Protein AF-K1SBM9-F1 (afdb_monomer_lite)

Radius of gyration: 21.06 Å; chains: 1; bounding box: 60×70×42 Å

Foldseek 3Di:
DPPFDQAKEKEWEWDAPADPPDDDDAQQDDDDDDPRTATDWFFKKKKFQPWAQVRVVVQVPPPDDPSDDWLQNQFCDRPPQALVRGDPPRNVRIDADPVRDRMDIAHNRNIDMDPPDHFGKMWMFRHDDDPQAPFGFRIGIDGQWDFGDDDDPPPDPPPSPDTRSNGYDYGDGHDDPPPPPPPPPDPDPDDDDDDDDD

InterPro domains:
  IPR013783 Immunoglobulin-like fold [G3DSA:2.60.40.10] (1-174)
  IPR032364 Gram-positive pilin subunit D1, N-terminal [PF16555] (5-174)
  IPR048052 Fimbrial subunit type 1-like [NF033902] (3-189)

Secondary structure (DSSP, 8-state):
-------EEEEE-EE-SS-----PPP-SS--PPPTTPEE-TT-EEEEEEEEEHHHHHHHHH--SGGG---GGGGBSSTT--SGGGBPTTTGGGBPP-TTS-S-EE--TTSEEEE-SPPSEEEEEEEEE--TT-SSPPPPEEEEESEE----STT--TT-TT-EESEEEE-PPP---------------SS--------

Sequence (198 aa):
MIKQKKDSITIYKYLHSTELTGSVAGTGEQQAVPNEATPLKDAGFTIYQVKTADELVAYYEAASGDNAVTADSFFKTPGDKTAANLKEGIADKAVKGKDGKTERKTDANGFVKFEDLNVGMYLVIETTTPDSVVKPVDPFLVSIPMTRVQVGEQATGDQLKEWLYDVVVYPKNSSAKGDITLVKKGKTDGKENEIENL

Organism: NCBI:txid408170

Structure (mmCIF, N/CA/C/O backbone):
data_AF-K1SBM9-F1
#
_entry.id   AF-K1SBM9-F1
#
loop_
_atom_site.group_PDB
_atom_site.id
_atom_site.type_symbol
_atom_site.label_atom_id
_atom_site.label_alt_id
_atom_site.label_comp_id
_atom_site.label_asym_id
_atom_site.label_entity_id
_atom_site.label_seq_id
_atom_site.pdbx_PDB_ins_code
_atom_site.Cartn_x
_atom_site.Cartn_y
_atom_site.Cartn_z
_atom_site.occupancy
_atom_site.B_iso_or_equiv
_atom_site.auth_seq_id
_atom_site.auth_comp_id
_atom_site.auth_asym_id
_atom_site.auth_atom_id
_atom_site.pdbx_PDB_model_num
ATOM 1 N N . MET A 1 1 ? -23.317 14.030 -16.007 1.00 36.91 1 MET A N 1
ATOM 2 C CA . MET A 1 1 ? -22.116 13.167 -16.027 1.00 36.91 1 MET A CA 1
ATOM 3 C C . MET A 1 1 ? -21.648 13.011 -14.593 1.00 36.91 1 MET A C 1
ATOM 5 O O . MET A 1 1 ? -21.331 14.016 -13.970 1.00 36.91 1 MET A O 1
ATOM 9 N N . ILE A 1 2 ? -21.707 11.807 -14.029 1.00 38.97 2 ILE A N 1
ATOM 10 C CA . ILE A 1 2 ? -21.213 11.559 -12.669 1.00 38.97 2 ILE A CA 1
ATOM 11 C C . ILE A 1 2 ? -19.686 11.597 -12.768 1.00 38.97 2 ILE A C 1
ATOM 13 O O . ILE A 1 2 ? -19.108 10.770 -13.469 1.00 38.97 2 ILE A O 1
ATOM 17 N N . LYS A 1 3 ? -19.037 12.598 -12.156 1.00 44.03 3 LYS A N 1
ATOM 18 C CA . LYS A 1 3 ? -17.576 12.607 -12.007 1.00 44.03 3 LYS A CA 1
ATOM 19 C C . LYS A 1 3 ? -17.200 11.316 -11.280 1.00 44.03 3 LYS A C 1
ATOM 21 O O . LYS A 1 3 ? -17.622 11.114 -10.146 1.00 44.03 3 LYS A O 1
ATOM 26 N N . GLN A 1 4 ? -16.473 10.441 -11.965 1.00 48.78 4 GLN A N 1
ATOM 27 C CA . GLN A 1 4 ? -15.880 9.238 -11.391 1.00 48.78 4 GLN A CA 1
ATOM 28 C C . GLN A 1 4 ? -15.083 9.663 -10.145 1.00 48.78 4 GLN A C 1
ATOM 30 O O . GLN A 1 4 ? -14.325 10.634 -10.220 1.00 48.78 4 GLN A O 1
ATOM 35 N N . LYS A 1 5 ? -15.345 9.035 -8.992 1.00 55.12 5 LYS A N 1
ATOM 36 C CA . LYS A 1 5 ? -14.683 9.362 -7.719 1.00 55.12 5 LYS A CA 1
ATOM 37 C C . LYS A 1 5 ? -13.165 9.230 -7.906 1.00 55.12 5 LYS A C 1
ATOM 39 O O . LYS A 1 5 ? -12.706 8.200 -8.387 1.00 55.12 5 LYS A O 1
ATOM 44 N N . LYS A 1 6 ? -12.416 10.288 -7.587 1.00 62.66 6 LYS A N 1
ATOM 45 C CA . LYS A 1 6 ? -10.982 10.448 -7.891 1.00 62.66 6 LYS A CA 1
ATOM 46 C C . LYS A 1 6 ? -10.078 10.080 -6.714 1.00 62.66 6 LYS A C 1
ATOM 48 O O . LYS A 1 6 ? -9.101 10.765 -6.467 1.00 62.66 6 LYS A O 1
ATOM 53 N N . ASP A 1 7 ? -10.436 9.045 -5.966 1.00 87.88 7 ASP A N 1
ATOM 54 C CA . ASP A 1 7 ? -9.718 8.672 -4.749 1.00 87.88 7 ASP A CA 1
ATOM 55 C C . ASP A 1 7 ? -8.992 7.358 -5.027 1.00 87.88 7 ASP A C 1
ATOM 57 O O . ASP A 1 7 ? -9.602 6.279 -5.021 1.00 87.88 7 ASP A O 1
ATOM 61 N N . SER A 1 8 ? -7.708 7.443 -5.376 1.00 93.62 8 SER A N 1
ATOM 62 C CA . SER A 1 8 ? -6.951 6.267 -5.790 1.00 93.62 8 SER A CA 1
ATOM 63 C C . SER A 1 8 ? -5.487 6.280 -5.374 1.00 93.62 8 SER A C 1
ATOM 65 O O . SER A 1 8 ? -4.862 7.327 -5.235 1.00 93.62 8 SER A O 1
ATOM 67 N N . ILE A 1 9 ? -4.935 5.080 -5.190 1.00 94.25 9 ILE A N 1
ATOM 68 C CA . ILE A 1 9 ? -3.493 4.846 -5.078 1.00 94.25 9 ILE A CA 1
ATOM 69 C C . ILE A 1 9 ? -3.081 3.985 -6.262 1.00 94.25 9 ILE A C 1
ATOM 71 O O . ILE A 1 9 ? -3.535 2.849 -6.416 1.00 94.25 9 ILE A O 1
ATOM 75 N N . THR A 1 10 ? -2.205 4.522 -7.095 1.00 94.19 10 THR A N 1
ATOM 76 C CA . THR A 1 10 ? -1.561 3.815 -8.197 1.00 94.19 10 THR A CA 1
ATOM 77 C C . THR A 1 10 ? -0.133 3.492 -7.800 1.00 94.19 10 THR A C 1
ATOM 79 O O . THR A 1 10 ? 0.625 4.383 -7.428 1.00 94.19 10 THR A O 1
ATOM 82 N N . ILE A 1 11 ? 0.252 2.227 -7.902 1.00 93.25 11 ILE A N 1
ATOM 83 C CA . ILE A 1 11 ? 1.603 1.764 -7.607 1.00 93.25 11 ILE A CA 1
ATOM 84 C C . ILE A 1 11 ? 2.246 1.334 -8.920 1.00 93.25 11 ILE A C 1
ATOM 86 O O . ILE A 1 11 ? 1.709 0.474 -9.621 1.00 93.25 11 ILE A O 1
ATOM 90 N N . TYR A 1 12 ? 3.413 1.899 -9.223 1.00 89.81 12 TYR A N 1
ATOM 91 C CA . TYR A 1 12 ? 4.298 1.380 -10.257 1.00 89.81 12 TYR A CA 1
ATOM 92 C C . TYR A 1 12 ? 5.514 0.714 -9.623 1.00 89.81 12 TYR A C 1
ATOM 94 O O . TYR A 1 12 ? 6.316 1.351 -8.935 1.00 89.81 12 TYR A O 1
ATOM 102 N N . LYS A 1 13 ? 5.667 -0.581 -9.879 1.00 88.56 13 LYS A N 1
ATOM 103 C CA . LYS A 1 13 ? 6.732 -1.407 -9.337 1.00 88.56 13 LYS A CA 1
ATOM 104 C C . LYS A 1 13 ? 7.778 -1.726 -10.391 1.00 88.56 13 LYS A C 1
ATOM 106 O O . LYS A 1 13 ? 7.470 -2.322 -11.417 1.00 88.56 13 LYS A O 1
ATOM 111 N N . TYR A 1 14 ? 9.028 -1.405 -10.073 1.00 84.44 14 TYR A N 1
ATOM 112 C CA . TYR A 1 14 ? 10.179 -1.725 -10.907 1.00 84.44 14 TYR A CA 1
ATOM 113 C C . TYR A 1 14 ? 11.245 -2.501 -10.120 1.00 84.44 14 TYR A C 1
ATOM 115 O O . TYR A 1 14 ? 11.356 -2.366 -8.893 1.00 84.44 14 TYR A O 1
ATOM 123 N N . LEU A 1 15 ? 12.014 -3.317 -10.843 1.00 78.56 15 LEU A N 1
ATOM 124 C CA . LEU A 1 15 ? 13.339 -3.792 -10.463 1.00 78.56 15 LEU A CA 1
ATOM 125 C C . LEU A 1 15 ? 14.354 -2.711 -10.817 1.00 78.56 15 LEU A C 1
ATOM 127 O O . LEU A 1 15 ? 14.320 -2.157 -11.917 1.00 78.56 15 LEU A O 1
ATOM 131 N N . HIS A 1 16 ? 15.273 -2.453 -9.897 1.00 68.56 16 HIS A N 1
ATOM 132 C CA . HIS A 1 16 ? 16.437 -1.621 -10.156 1.00 68.56 16 HIS A CA 1
ATOM 133 C C . HIS A 1 16 ? 17.660 -2.531 -10.276 1.00 68.56 16 HIS A C 1
ATOM 135 O O . HIS A 1 16 ? 17.727 -3.560 -9.614 1.00 68.56 16 HIS A O 1
ATOM 141 N N . SER A 1 17 ? 18.585 -2.197 -11.177 1.00 56.44 17 SER A N 1
ATOM 142 C CA . SER A 1 17 ? 19.833 -2.941 -11.409 1.00 56.44 17 SER A CA 1
ATOM 143 C C . SER A 1 17 ? 20.883 -2.684 -10.320 1.00 56.44 17 SER A C 1
ATOM 145 O O . SER A 1 17 ? 21.839 -3.450 -10.183 1.00 56.44 17 SER A O 1
ATOM 147 N N . THR A 1 18 ? 20.698 -1.607 -9.554 1.00 57.22 18 THR A N 1
ATOM 148 C CA . THR A 1 18 ? 21.570 -1.111 -8.489 1.00 57.22 18 THR A CA 1
ATOM 149 C C . THR A 1 18 ? 20.727 -0.593 -7.325 1.00 57.22 18 THR A C 1
ATOM 151 O O . THR A 1 18 ? 19.581 -0.168 -7.501 1.00 57.22 18 THR A O 1
ATOM 154 N N . GLU A 1 19 ? 21.289 -0.624 -6.117 1.00 55.16 19 GLU A N 1
ATOM 155 C CA . GLU A 1 19 ? 20.685 0.062 -4.979 1.00 55.16 19 GLU A CA 1
ATOM 156 C C . GLU A 1 19 ? 20.639 1.567 -5.281 1.00 55.16 19 GLU A C 1
ATOM 158 O O . GLU A 1 19 ? 21.670 2.195 -5.519 1.00 55.16 19 GLU A O 1
ATOM 163 N N . LEU A 1 20 ? 19.436 2.149 -5.327 1.00 54.88 20 LEU A N 1
ATOM 164 C CA . LEU A 1 20 ? 19.262 3.573 -5.613 1.00 54.88 20 LEU A CA 1
ATOM 165 C C . LEU A 1 20 ? 19.782 4.413 -4.435 1.00 54.88 20 LEU A C 1
ATOM 167 O O . LEU A 1 20 ? 19.024 4.746 -3.518 1.00 54.88 20 LEU A O 1
ATOM 171 N N . THR A 1 21 ? 21.059 4.791 -4.475 1.00 42.78 21 THR A N 1
ATOM 172 C CA . THR A 1 21 ? 21.712 5.694 -3.516 1.00 42.78 21 THR A CA 1
ATOM 173 C C . THR A 1 21 ? 21.308 7.144 -3.801 1.00 42.78 21 THR A C 1
ATOM 175 O O . THR A 1 21 ? 22.011 7.932 -4.420 1.00 42.78 21 THR A O 1
ATOM 178 N N . GLY A 1 22 ? 20.090 7.493 -3.393 1.00 47.19 22 GLY A N 1
ATOM 179 C CA . GLY A 1 22 ? 19.494 8.805 -3.641 1.00 47.19 22 GLY A CA 1
ATOM 180 C C . GLY A 1 22 ? 17.978 8.714 -3.584 1.00 47.19 22 GLY A C 1
ATOM 181 O O . GLY A 1 22 ? 17.304 8.388 -4.565 1.00 47.19 22 GLY A O 1
ATOM 182 N N . SER A 1 23 ? 17.406 8.933 -2.405 1.00 47.09 23 SER A N 1
ATOM 183 C CA . SER A 1 23 ? 15.955 8.968 -2.236 1.00 47.09 23 SER A CA 1
ATOM 184 C C . SER A 1 23 ? 15.422 10.356 -2.527 1.00 47.09 23 SER A C 1
ATOM 186 O O . SER A 1 23 ? 15.410 11.216 -1.658 1.00 47.09 23 SER A O 1
ATOM 188 N N . VAL A 1 24 ? 14.956 10.556 -3.761 1.00 51.25 24 VAL A N 1
ATOM 189 C CA . VAL A 1 24 ? 13.971 11.603 -4.036 1.00 51.25 24 VAL A CA 1
ATOM 190 C C . VAL A 1 24 ? 12.657 11.141 -3.405 1.00 51.25 24 VAL A C 1
ATOM 192 O O . VAL A 1 24 ? 12.232 10.004 -3.630 1.00 51.25 24 VAL A O 1
ATOM 195 N N . ALA A 1 25 ? 12.057 11.981 -2.562 1.00 58.03 25 ALA A N 1
ATOM 196 C CA . ALA A 1 25 ? 10.732 11.717 -2.016 1.00 58.03 25 ALA A CA 1
ATOM 197 C C . ALA A 1 25 ? 9.714 11.631 -3.165 1.00 58.03 25 ALA A C 1
ATOM 199 O O . ALA A 1 25 ? 9.779 12.418 -4.108 1.00 58.03 25 ALA A O 1
ATOM 200 N N . GLY A 1 26 ? 8.784 10.675 -3.098 1.00 62.16 26 GLY A N 1
ATOM 201 C CA . GLY A 1 26 ? 7.702 10.598 -4.079 1.00 62.16 26 GLY A CA 1
ATOM 202 C C . GLY A 1 26 ? 6.817 11.841 -3.989 1.00 62.16 26 GLY A C 1
ATOM 203 O O . GLY A 1 26 ? 6.454 12.256 -2.892 1.00 62.16 26 GLY A O 1
ATOM 204 N N . THR A 1 27 ? 6.464 12.428 -5.131 1.00 67.50 27 THR A N 1
ATOM 205 C CA . THR A 1 27 ? 5.617 13.633 -5.198 1.00 67.50 27 THR A CA 1
ATOM 206 C C . THR A 1 27 ? 4.121 13.326 -5.101 1.00 67.50 27 THR A C 1
ATOM 208 O O . THR A 1 27 ? 3.313 14.245 -5.027 1.00 67.50 27 THR A O 1
ATOM 211 N N . GLY A 1 28 ? 3.751 12.040 -5.123 1.00 62.25 28 GLY A N 1
ATOM 212 C CA . GLY A 1 28 ? 2.364 11.595 -5.241 1.00 62.25 28 GLY A CA 1
ATOM 213 C C . GLY A 1 28 ? 1.820 11.666 -6.666 1.00 62.25 28 GLY A C 1
ATOM 214 O O . GLY A 1 28 ? 0.635 11.427 -6.878 1.00 62.25 28 GLY A O 1
ATOM 215 N N . GLU A 1 29 ? 2.668 11.974 -7.644 1.00 75.06 29 GLU A N 1
ATOM 216 C CA . GLU A 1 29 ? 2.295 12.133 -9.044 1.00 75.06 29 GLU A CA 1
ATOM 217 C C . GLU A 1 29 ? 3.093 11.204 -9.948 1.00 75.06 29 GLU A C 1
ATOM 219 O O . GLU A 1 29 ? 4.102 10.613 -9.554 1.00 75.06 29 GLU A O 1
ATOM 224 N N . GLN A 1 30 ? 2.631 11.068 -11.190 1.00 78.75 30 GLN A N 1
ATOM 225 C CA . GLN A 1 30 ? 3.380 10.337 -12.196 1.00 78.75 30 GLN A CA 1
ATOM 226 C C . GLN A 1 30 ? 4.740 11.011 -12.411 1.00 78.75 30 GLN A C 1
ATOM 228 O O . GLN A 1 30 ? 4.822 12.212 -12.659 1.00 78.75 30 GLN A O 1
ATOM 233 N N . GLN A 1 31 ? 5.804 10.219 -12.335 1.00 69.38 31 GLN A N 1
ATOM 234 C CA . GLN A 1 31 ? 7.176 10.690 -12.490 1.00 69.38 31 GLN A CA 1
ATOM 235 C C . GLN A 1 31 ? 7.861 9.977 -13.658 1.00 69.38 31 GLN A C 1
ATOM 237 O O . GLN A 1 31 ? 7.436 8.897 -14.086 1.00 69.38 31 GLN A O 1
ATOM 242 N N . ALA A 1 32 ? 8.946 10.567 -14.160 1.00 71.44 32 ALA A N 1
ATOM 243 C CA . ALA A 1 32 ? 9.815 9.885 -15.108 1.00 71.44 32 ALA A CA 1
ATOM 244 C C . ALA A 1 32 ? 10.428 8.647 -14.437 1.00 71.44 32 ALA A C 1
ATOM 246 O O . ALA A 1 32 ? 10.997 8.724 -13.347 1.00 71.44 32 ALA A O 1
ATOM 247 N N . VAL A 1 33 ? 10.290 7.497 -15.087 1.00 70.06 33 VAL A N 1
ATOM 248 C CA . VAL A 1 33 ? 10.880 6.247 -14.609 1.00 70.06 33 VAL A CA 1
ATOM 249 C C . VAL A 1 33 ? 12.394 6.313 -14.851 1.00 70.06 33 VAL A C 1
ATOM 251 O O . VAL A 1 33 ? 12.791 6.650 -15.968 1.00 70.06 33 VAL A O 1
ATOM 254 N N . PRO A 1 34 ? 13.247 6.025 -13.846 1.00 66.38 34 PRO A N 1
ATOM 255 C CA . PRO A 1 34 ? 14.692 6.004 -14.041 1.00 66.38 34 PRO A CA 1
ATOM 256 C C . PRO A 1 34 ? 15.101 5.072 -15.184 1.00 66.38 34 PRO A C 1
ATOM 258 O O . PRO A 1 34 ? 14.519 3.997 -15.353 1.00 66.38 34 PRO A O 1
ATOM 261 N N . ASN A 1 35 ? 16.138 5.460 -15.928 1.00 57.59 35 ASN A N 1
ATOM 262 C CA . ASN A 1 35 ? 16.752 4.574 -16.914 1.00 57.59 35 ASN A CA 1
ATOM 263 C C . ASN A 1 35 ? 17.179 3.260 -16.232 1.00 57.59 35 ASN A C 1
ATOM 265 O O . ASN A 1 35 ? 17.586 3.270 -15.072 1.00 57.59 35 ASN A O 1
ATOM 269 N N . GLU A 1 36 ? 17.056 2.142 -16.953 1.00 69.00 36 GLU A N 1
ATOM 270 C CA . GLU A 1 36 ? 17.342 0.772 -16.479 1.00 69.00 36 GLU A CA 1
ATOM 271 C C . GLU A 1 36 ? 16.340 0.169 -15.475 1.00 69.00 36 GLU A C 1
ATOM 273 O O . GLU A 1 36 ? 16.505 -0.979 -15.056 1.00 69.00 36 GLU A O 1
ATOM 278 N N . ALA A 1 37 ? 15.267 0.877 -15.111 1.00 76.06 37 ALA A N 1
ATOM 279 C CA . ALA A 1 37 ? 14.201 0.289 -14.306 1.00 76.06 37 ALA A CA 1
ATOM 280 C C . ALA A 1 37 ? 13.352 -0.678 -15.153 1.00 76.06 37 ALA A C 1
ATOM 282 O O . ALA A 1 37 ? 12.764 -0.293 -16.164 1.00 76.06 37 ALA A O 1
ATOM 283 N N . THR A 1 38 ? 13.260 -1.940 -14.731 1.00 84.12 38 THR A N 1
ATOM 284 C CA . THR A 1 38 ? 12.448 -2.961 -15.420 1.00 84.12 38 THR A CA 1
ATOM 285 C C . THR A 1 38 ? 11.119 -3.141 -14.689 1.00 84.12 38 THR A C 1
ATOM 287 O O . THR A 1 38 ? 11.153 -3.374 -13.481 1.00 84.12 38 THR A O 1
ATOM 290 N N . PRO A 1 39 ? 9.951 -3.041 -15.351 1.00 88.69 39 PRO A N 1
ATOM 291 C CA . PRO A 1 39 ? 8.672 -3.254 -14.681 1.00 88.69 39 PRO A CA 1
ATOM 292 C C . PRO A 1 39 ? 8.582 -4.646 -14.050 1.00 88.69 39 PRO A C 1
ATOM 294 O O . PRO A 1 39 ? 8.989 -5.637 -14.656 1.00 88.69 39 PRO A O 1
ATOM 297 N N . LEU A 1 40 ? 8.041 -4.729 -12.835 1.00 87.75 40 LEU A N 1
ATOM 298 C CA . LEU A 1 40 ? 7.911 -5.986 -12.103 1.00 87.75 40 LEU A CA 1
ATOM 299 C C . LEU A 1 40 ? 6.459 -6.459 -12.109 1.00 87.75 40 LEU A C 1
ATOM 301 O O . LEU A 1 40 ? 5.622 -5.896 -11.405 1.00 87.75 40 LEU A O 1
ATOM 305 N N . LYS A 1 41 ? 6.183 -7.521 -12.865 1.00 92.25 41 LYS A N 1
ATOM 306 C CA . LYS A 1 41 ? 4.888 -8.211 -12.891 1.00 92.25 41 LYS A CA 1
ATOM 307 C C . LYS A 1 41 ? 4.708 -9.109 -11.660 1.00 92.25 41 LYS A C 1
ATOM 309 O O . LYS A 1 41 ? 5.681 -9.620 -11.115 1.00 92.25 41 LYS A O 1
ATOM 314 N N . ASP A 1 42 ? 3.455 -9.335 -11.275 1.00 93.69 42 ASP A N 1
ATOM 315 C CA . ASP A 1 42 ? 3.013 -10.286 -10.246 1.00 93.69 42 ASP A CA 1
ATOM 316 C C . ASP A 1 42 ? 3.417 -9.955 -8.800 1.00 93.69 42 ASP A C 1
ATOM 318 O O . ASP A 1 42 ? 3.158 -10.759 -7.901 1.00 93.69 42 ASP A O 1
ATOM 322 N N . ALA A 1 43 ? 3.960 -8.762 -8.544 1.00 93.19 43 ALA A N 1
ATOM 323 C CA . ALA A 1 43 ? 4.145 -8.261 -7.187 1.00 93.19 43 ALA A CA 1
ATOM 324 C C . ALA A 1 43 ? 2.780 -7.925 -6.574 1.00 93.19 43 ALA A C 1
ATOM 326 O O . ALA A 1 43 ? 2.019 -7.127 -7.125 1.00 93.19 43 ALA A O 1
ATOM 327 N N . GLY A 1 44 ? 2.448 -8.569 -5.459 1.00 96.38 44 GLY A N 1
ATOM 328 C CA . GLY A 1 44 ? 1.177 -8.414 -4.759 1.00 96.38 44 GLY A CA 1
ATOM 329 C C . GLY A 1 44 ? 1.248 -7.328 -3.701 1.00 96.38 44 GLY A C 1
ATOM 330 O O . GLY A 1 44 ? 2.154 -7.325 -2.874 1.00 96.38 44 GLY A O 1
ATOM 331 N N . PHE A 1 45 ? 0.267 -6.433 -3.707 1.00 97.62 45 PHE A N 1
ATOM 332 C CA . PHE A 1 45 ? 0.104 -5.368 -2.729 1.00 97.62 45 PHE A CA 1
ATOM 333 C C . PHE A 1 45 ? -1.220 -5.501 -1.992 1.00 97.62 45 PHE A C 1
ATOM 335 O O . PHE A 1 45 ? -2.253 -5.781 -2.603 1.00 97.62 45 PHE A O 1
ATOM 342 N N . THR A 1 46 ? -1.198 -5.208 -0.695 1.00 98.38 46 THR A N 1
ATOM 343 C CA . THR A 1 46 ? -2.393 -4.978 0.121 1.00 98.38 46 THR A CA 1
ATOM 344 C C . THR A 1 46 ? -2.286 -3.610 0.786 1.00 98.38 46 THR A C 1
ATOM 346 O O . THR A 1 46 ? -1.218 -3.244 1.283 1.00 98.38 46 THR A O 1
ATOM 349 N N . ILE A 1 47 ? -3.391 -2.858 0.809 1.00 98.31 47 ILE A N 1
ATOM 350 C CA . ILE A 1 47 ? -3.466 -1.569 1.504 1.00 98.31 47 ILE A CA 1
ATOM 351 C C . ILE A 1 47 ? -4.479 -1.624 2.650 1.00 98.31 47 ILE A C 1
ATOM 353 O O . ILE A 1 47 ? -5.535 -2.245 2.519 1.00 98.31 47 ILE A O 1
ATOM 357 N N . TYR A 1 48 ? -4.170 -0.952 3.755 1.00 98.31 48 TYR A N 1
ATOM 358 C CA . TYR A 1 48 ? -4.982 -0.927 4.974 1.00 98.31 48 TYR A CA 1
ATOM 359 C C . TYR A 1 48 ? -5.306 0.519 5.337 1.00 98.31 48 TYR A C 1
ATOM 361 O O . TYR A 1 48 ? -4.382 1.316 5.489 1.00 98.31 48 TYR A O 1
ATOM 369 N N . GLN A 1 49 ? -6.584 0.874 5.497 1.00 97.69 49 GLN A N 1
ATOM 370 C CA . GLN A 1 49 ? -6.965 2.233 5.905 1.00 97.69 49 GLN A CA 1
ATOM 371 C C . GLN A 1 49 ? -6.681 2.429 7.400 1.00 97.69 49 GLN A C 1
ATOM 373 O O . GLN A 1 49 ? -7.519 2.148 8.251 1.00 97.69 49 GLN A O 1
ATOM 378 N N . VAL A 1 50 ? -5.484 2.889 7.744 1.00 96.12 50 VAL A N 1
ATOM 379 C CA . VAL A 1 50 ? -5.027 3.008 9.135 1.00 96.12 50 VAL A CA 1
ATOM 380 C C . VAL A 1 50 ? -5.541 4.258 9.848 1.00 96.12 50 VAL A C 1
ATOM 382 O O . VAL A 1 50 ? -5.631 4.239 11.076 1.00 96.12 50 VAL A O 1
ATOM 385 N N . LYS A 1 51 ? -5.930 5.297 9.098 1.00 92.75 51 LYS A N 1
ATOM 386 C CA . LYS A 1 51 ? -6.682 6.458 9.603 1.00 92.75 51 LYS A CA 1
ATOM 387 C C . LYS A 1 51 ? -7.838 6.786 8.664 1.00 92.75 51 LYS A C 1
ATOM 3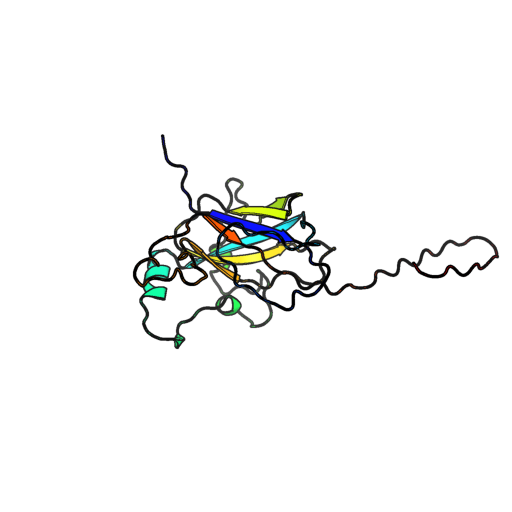89 O O . LYS A 1 51 ? -7.659 6.808 7.447 1.00 92.75 51 LYS A O 1
ATOM 394 N N . THR A 1 52 ? -9.002 7.058 9.228 1.00 94.12 52 THR A N 1
ATOM 395 C CA . THR A 1 52 ? -10.168 7.638 8.548 1.00 94.12 52 THR A CA 1
ATOM 396 C C . THR A 1 52 ? -9.954 9.126 8.252 1.00 94.12 52 THR A C 1
ATOM 398 O O . THR A 1 52 ? -8.947 9.701 8.660 1.00 94.12 52 THR A O 1
ATOM 401 N N . ALA A 1 53 ? -10.893 9.763 7.548 1.00 89.12 53 ALA A N 1
ATOM 402 C CA . ALA A 1 53 ? -10.834 11.196 7.261 1.00 89.12 53 ALA A CA 1
ATOM 403 C C . ALA A 1 53 ? -10.751 12.049 8.540 1.00 89.12 53 ALA A C 1
ATOM 405 O O . ALA A 1 53 ? -9.875 12.903 8.646 1.00 89.12 53 ALA A O 1
ATOM 406 N N . ASP A 1 54 ? -11.595 11.763 9.532 1.00 88.12 54 ASP A N 1
ATOM 407 C CA . ASP A 1 54 ? -11.626 12.513 10.793 1.00 88.12 54 ASP A CA 1
ATOM 408 C C . ASP A 1 54 ? -10.325 12.321 11.588 1.00 88.12 54 ASP A C 1
ATOM 410 O O . ASP A 1 54 ? -9.750 13.277 12.108 1.00 88.12 54 ASP A O 1
ATOM 414 N N . GLU A 1 55 ? -9.800 11.092 11.617 1.00 89.69 55 GLU A N 1
ATOM 415 C CA . GLU A 1 55 ? -8.513 10.782 12.251 1.00 89.69 55 GLU A CA 1
ATOM 416 C C . GLU A 1 55 ? -7.325 11.405 11.505 1.00 89.69 55 GLU A C 1
ATOM 418 O O . GLU A 1 55 ? -6.302 11.699 12.124 1.00 89.69 55 GLU A O 1
ATOM 423 N N . LEU A 1 56 ? -7.432 11.585 10.185 1.00 83.88 56 LEU A N 1
ATOM 424 C CA . LEU A 1 56 ? -6.418 12.237 9.360 1.00 83.88 56 LEU A CA 1
ATOM 425 C C . LEU A 1 56 ? -6.386 13.747 9.614 1.00 83.88 56 LEU A C 1
ATOM 427 O O . LEU A 1 56 ? -5.304 14.303 9.778 1.00 83.88 56 LEU A O 1
ATOM 431 N N . VAL A 1 57 ? -7.551 14.396 9.700 1.00 81.56 57 VAL A N 1
ATOM 432 C CA . VAL A 1 57 ? -7.653 15.812 10.089 1.00 81.56 57 VAL A CA 1
ATOM 433 C C . VAL A 1 57 ? -7.065 16.005 11.482 1.00 81.56 57 VAL A C 1
ATOM 435 O O . VAL A 1 57 ? -6.146 16.799 11.653 1.00 81.56 57 VAL A O 1
ATOM 438 N N . ALA A 1 58 ? -7.507 15.210 12.461 1.00 83.00 58 ALA A N 1
ATOM 439 C CA . ALA A 1 58 ? -6.975 15.281 13.820 1.00 83.00 58 ALA A CA 1
ATOM 440 C C . ALA A 1 58 ? -5.454 15.048 13.872 1.00 83.00 58 ALA A C 1
ATOM 442 O O . ALA A 1 58 ? -4.763 15.677 14.669 1.00 83.00 58 ALA A O 1
ATOM 443 N N . TYR A 1 59 ? -4.926 14.169 13.015 1.00 81.94 59 TYR A N 1
ATOM 444 C CA . TYR A 1 59 ? -3.491 13.908 12.918 1.00 81.94 59 TYR A CA 1
ATOM 445 C C . TYR A 1 59 ? -2.694 15.129 12.439 1.00 81.94 59 TYR A C 1
ATOM 447 O O . TYR A 1 59 ? -1.639 15.403 13.003 1.00 81.94 59 TYR A O 1
ATOM 455 N N . TYR A 1 60 ? -3.179 15.862 11.433 1.00 73.88 60 TYR A N 1
ATOM 456 C CA . TYR A 1 60 ? -2.481 17.047 10.919 1.00 73.88 60 TYR A CA 1
ATOM 457 C C . TYR A 1 60 ? -2.665 18.295 11.794 1.00 73.88 60 TYR A C 1
ATOM 459 O O . TYR A 1 60 ? -1.763 19.126 11.850 1.00 73.88 60 TYR A O 1
ATOM 467 N N . GLU A 1 61 ? -3.788 18.411 12.506 1.00 74.69 61 GLU A N 1
ATOM 468 C CA . GLU A 1 61 ? -4.065 19.526 13.428 1.00 74.69 61 GLU A CA 1
ATOM 469 C C . GLU A 1 61 ? -3.372 19.369 14.795 1.00 74.69 61 GLU A C 1
ATOM 471 O O . GLU A 1 61 ? -3.254 20.327 15.563 1.00 74.69 61 GLU A O 1
ATOM 476 N N . ALA A 1 62 ? -2.898 18.165 15.133 1.00 70.31 62 ALA A N 1
ATOM 477 C CA . ALA A 1 62 ? -2.174 17.920 16.373 1.0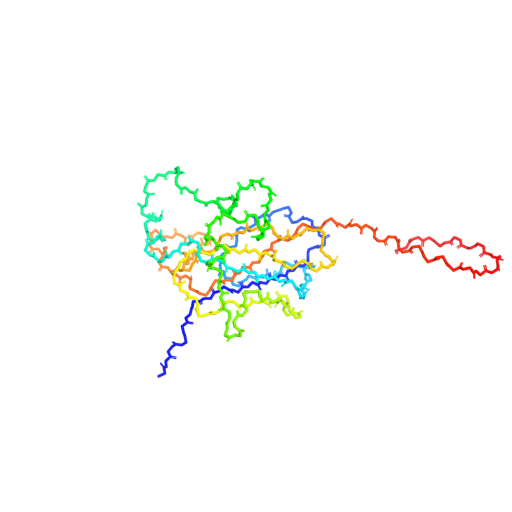0 70.31 62 ALA A CA 1
ATOM 478 C C . ALA A 1 62 ? -0.791 18.600 16.344 1.00 70.31 62 ALA A C 1
ATOM 480 O O . ALA A 1 62 ? 0.192 18.058 15.842 1.00 70.31 62 ALA A O 1
ATOM 481 N N . ALA A 1 63 ? -0.697 19.797 16.925 1.00 49.41 63 ALA A N 1
ATOM 482 C CA . ALA A 1 63 ? 0.547 20.546 17.079 1.00 49.41 63 ALA A CA 1
ATOM 483 C C . ALA A 1 63 ? 1.487 19.907 18.130 1.00 49.41 63 ALA A C 1
ATOM 485 O O . ALA A 1 63 ? 1.545 20.370 19.266 1.00 49.41 63 ALA A O 1
ATOM 486 N N . SER A 1 64 ? 2.190 18.812 17.808 1.00 52.91 64 SER A N 1
ATOM 487 C CA . SER A 1 64 ? 3.412 18.349 18.516 1.00 52.91 64 SER A CA 1
ATOM 488 C C . SER A 1 64 ? 4.005 17.060 17.922 1.00 52.91 64 SER A C 1
ATOM 490 O O . SER A 1 64 ? 3.290 16.146 17.519 1.00 52.91 64 SER A O 1
ATOM 492 N N . GLY A 1 65 ? 5.343 16.986 17.890 1.00 53.84 65 GLY A N 1
ATOM 493 C CA . GLY A 1 65 ? 6.132 15.965 17.182 1.00 53.84 65 GLY A CA 1
ATOM 494 C C . GLY A 1 65 ? 6.106 14.535 17.743 1.00 53.84 65 GLY A C 1
ATOM 495 O O . GLY A 1 65 ? 6.606 13.637 17.073 1.00 53.84 65 GLY A O 1
ATOM 496 N N . ASP A 1 66 ? 5.496 14.296 18.906 1.00 57.72 66 ASP A N 1
ATOM 497 C CA . ASP A 1 66 ? 5.503 12.975 19.563 1.00 57.72 66 ASP A CA 1
ATOM 498 C C . ASP A 1 66 ? 4.422 12.011 19.035 1.00 57.72 66 ASP A C 1
ATOM 500 O O . ASP A 1 66 ? 4.476 10.811 19.295 1.00 57.72 66 ASP A O 1
ATOM 504 N N . ASN A 1 67 ? 3.453 12.509 18.255 1.00 63.31 67 ASN A N 1
ATOM 505 C CA . ASN A 1 67 ? 2.355 11.710 17.692 1.00 63.31 67 ASN A CA 1
ATOM 506 C C . ASN A 1 67 ? 2.589 11.266 16.238 1.00 63.31 67 ASN A C 1
ATOM 508 O O . ASN A 1 67 ? 1.677 10.717 15.612 1.00 63.31 67 ASN A O 1
ATOM 512 N N . ALA A 1 68 ? 3.781 11.507 15.683 1.00 72.44 68 ALA A N 1
ATOM 513 C CA . ALA A 1 68 ? 4.104 11.122 14.315 1.00 72.44 68 ALA A CA 1
ATOM 514 C C . ALA A 1 68 ? 4.036 9.595 14.154 1.00 72.44 68 ALA A C 1
ATOM 516 O O . ALA A 1 68 ? 4.729 8.848 14.844 1.00 72.44 68 ALA A O 1
ATOM 517 N N . VAL A 1 69 ? 3.204 9.125 13.221 1.00 81.56 69 VAL A N 1
ATOM 518 C CA . VAL A 1 69 ? 3.130 7.698 12.889 1.00 81.56 69 VAL A CA 1
ATOM 519 C C . VAL A 1 69 ? 4.051 7.389 11.717 1.00 81.56 69 VAL A C 1
ATOM 521 O O . VAL A 1 69 ? 4.084 8.110 10.721 1.00 81.56 69 VAL A O 1
ATOM 524 N N . THR A 1 70 ? 4.778 6.283 11.819 1.00 87.25 70 THR A N 1
ATOM 525 C CA . THR A 1 70 ? 5.515 5.674 10.707 1.00 87.25 70 THR A CA 1
ATOM 526 C C . THR A 1 70 ? 4.837 4.364 10.314 1.00 87.25 70 THR A C 1
ATOM 528 O O . THR A 1 70 ? 3.939 3.884 11.009 1.00 87.25 70 THR A O 1
ATOM 531 N N . ALA A 1 71 ? 5.245 3.750 9.201 1.00 89.00 71 ALA A N 1
ATOM 532 C CA . ALA A 1 71 ? 4.731 2.428 8.839 1.00 89.00 71 ALA A CA 1
ATOM 533 C C . ALA A 1 71 ? 4.975 1.396 9.961 1.00 89.00 71 ALA A C 1
ATOM 535 O O . ALA A 1 71 ? 4.087 0.604 10.276 1.00 89.00 71 ALA A O 1
ATOM 536 N N . ASP A 1 72 ? 6.129 1.478 10.633 1.00 90.25 72 ASP A N 1
ATOM 537 C CA . ASP A 1 72 ? 6.497 0.595 11.746 1.00 90.25 72 ASP A CA 1
ATOM 538 C C . ASP A 1 72 ? 5.536 0.714 12.944 1.00 90.25 72 ASP A C 1
ATOM 540 O O . ASP A 1 72 ? 5.356 -0.245 13.696 1.00 90.25 72 ASP A O 1
ATOM 544 N N . SER A 1 73 ? 4.832 1.845 13.092 1.00 91.50 73 SER A N 1
ATOM 545 C CA . SER A 1 73 ? 3.833 2.049 14.148 1.00 91.50 73 SER A CA 1
ATOM 546 C C . SER A 1 73 ? 2.658 1.062 14.089 1.00 91.50 73 SER A C 1
ATOM 548 O O . SER A 1 73 ? 1.931 0.945 15.079 1.00 91.50 73 SER A O 1
ATOM 550 N N . PHE A 1 74 ? 2.458 0.343 12.980 1.00 95.06 74 PHE A N 1
ATOM 551 C CA . PHE A 1 74 ? 1.322 -0.565 12.767 1.00 95.06 74 PHE A CA 1
ATOM 552 C C . PHE A 1 74 ? 1.657 -2.055 12.927 1.00 95.06 74 PHE A C 1
ATOM 554 O O . PHE A 1 74 ? 0.765 -2.898 12.808 1.00 95.06 74 PHE A O 1
ATOM 561 N N . PHE A 1 75 ? 2.903 -2.384 13.267 1.00 96.44 75 PHE A N 1
ATOM 562 C CA . PHE A 1 75 ? 3.362 -3.756 13.494 1.00 96.44 75 PHE A CA 1
ATOM 563 C C . PHE A 1 75 ? 3.554 -4.039 14.989 1.00 96.44 75 PHE A C 1
ATOM 565 O O . PHE A 1 75 ? 3.855 -3.136 15.771 1.00 96.44 75 PHE A O 1
ATOM 572 N N . LYS A 1 76 ? 3.341 -5.289 15.411 1.00 96.56 76 LYS A N 1
ATOM 573 C CA . LYS A 1 76 ? 3.513 -5.724 16.810 1.00 96.56 76 LYS A CA 1
ATOM 574 C C . LYS A 1 76 ? 4.986 -5.691 17.213 1.00 96.56 76 LYS A C 1
ATOM 576 O O . LYS A 1 76 ? 5.326 -5.170 18.270 1.00 96.56 76 LYS A O 1
ATOM 581 N N . THR A 1 77 ? 5.834 -6.226 16.340 1.00 92.62 77 THR A N 1
ATOM 582 C CA . THR A 1 77 ? 7.281 -6.346 16.543 1.00 92.62 77 THR A CA 1
ATOM 583 C C . THR A 1 77 ? 8.018 -5.492 15.515 1.00 92.62 77 THR A C 1
ATOM 585 O O . THR A 1 77 ? 7.886 -5.770 14.321 1.00 92.62 77 THR A O 1
ATOM 588 N N . PRO A 1 78 ? 8.806 -4.484 15.932 1.00 82.19 78 PRO A N 1
ATOM 589 C CA . PRO A 1 78 ? 9.642 -3.719 15.013 1.00 82.19 78 PRO A CA 1
ATOM 590 C C . PRO A 1 78 ? 10.576 -4.634 14.209 1.00 82.19 78 PRO A C 1
ATOM 592 O O . PRO A 1 78 ? 11.192 -5.540 14.766 1.00 82.19 78 PRO A O 1
ATOM 595 N N . GLY A 1 79 ? 10.681 -4.402 12.900 1.00 81.69 79 GLY A N 1
ATOM 596 C CA . GLY A 1 79 ? 11.537 -5.182 11.996 1.00 81.69 79 GLY A CA 1
ATOM 597 C C . GLY A 1 79 ? 10.858 -6.374 11.311 1.00 81.69 79 GLY A C 1
ATOM 598 O O . GLY A 1 79 ? 11.285 -6.739 10.219 1.00 81.69 79 GLY A O 1
ATOM 599 N N . ASP A 1 80 ? 9.768 -6.922 11.861 1.00 90.69 80 ASP A N 1
ATOM 600 C CA . ASP A 1 80 ? 8.909 -7.875 11.143 1.00 90.69 80 ASP A CA 1
ATOM 601 C C . ASP A 1 80 ? 7.765 -7.111 10.469 1.00 90.69 80 ASP A C 1
ATOM 603 O O . ASP A 1 80 ? 6.774 -6.729 11.090 1.00 90.69 80 ASP A O 1
ATOM 607 N N . LYS A 1 81 ? 7.926 -6.850 9.175 1.00 90.69 81 LYS A N 1
ATOM 608 C CA . LYS A 1 81 ? 7.019 -5.990 8.406 1.00 90.69 81 LYS A CA 1
ATOM 609 C C . LYS A 1 81 ? 5.989 -6.778 7.590 1.00 90.69 81 LYS A C 1
ATOM 611 O O . LYS A 1 81 ? 5.481 -6.292 6.580 1.00 90.69 81 LYS A O 1
ATOM 616 N N . THR A 1 82 ? 5.692 -8.009 8.006 1.00 92.62 82 THR A N 1
ATOM 617 C CA . THR A 1 82 ? 4.729 -8.888 7.332 1.00 92.62 82 THR A CA 1
ATOM 618 C C . THR A 1 82 ? 3.285 -8.591 7.744 1.00 92.62 82 THR A C 1
ATOM 620 O O . THR A 1 82 ? 3.012 -8.111 8.846 1.00 92.62 82 THR A O 1
ATOM 623 N N . ALA A 1 83 ? 2.323 -8.942 6.883 1.00 93.69 83 ALA A N 1
ATOM 624 C CA . ALA A 1 83 ? 0.897 -8.805 7.198 1.00 93.69 83 ALA A CA 1
ATOM 625 C C . ALA A 1 83 ? 0.474 -9.610 8.449 1.00 93.69 83 ALA A C 1
ATOM 627 O O . ALA A 1 83 ? -0.418 -9.192 9.182 1.00 93.69 83 ALA A O 1
ATOM 628 N N . ALA A 1 84 ? 1.140 -10.735 8.737 1.00 94.75 84 ALA A N 1
ATOM 629 C CA . ALA A 1 84 ? 0.877 -11.547 9.929 1.00 94.75 84 ALA A CA 1
ATOM 630 C C . ALA A 1 84 ? 1.276 -10.840 11.242 1.00 94.75 84 ALA A C 1
ATOM 632 O O . ALA A 1 84 ? 0.671 -11.077 12.293 1.00 94.75 84 ALA A O 1
ATOM 633 N N . ASN A 1 85 ? 2.260 -9.938 11.183 1.00 96.69 85 ASN A N 1
ATOM 634 C CA . ASN A 1 85 ? 2.755 -9.190 12.336 1.00 96.69 85 ASN A CA 1
ATOM 635 C C . ASN A 1 85 ? 2.030 -7.850 12.560 1.00 96.69 85 ASN A C 1
ATOM 637 O O . ASN A 1 85 ? 2.408 -7.070 13.435 1.00 96.69 85 ASN A O 1
ATOM 641 N N . LEU A 1 86 ? 0.962 -7.566 11.813 1.00 97.88 86 LEU A N 1
ATOM 642 C CA . LEU A 1 86 ? 0.130 -6.386 12.044 1.00 97.88 86 LEU A CA 1
ATOM 643 C C . LEU A 1 86 ? -0.464 -6.381 13.460 1.00 97.88 86 LEU A C 1
ATOM 645 O O . LEU A 1 86 ? -0.844 -7.429 13.996 1.00 97.88 86 LEU A O 1
ATOM 649 N N . LYS A 1 87 ? -0.564 -5.188 14.060 1.00 97.62 87 LYS A N 1
ATOM 650 C CA . LYS A 1 87 ? -1.295 -4.966 15.319 1.00 97.62 87 LYS A CA 1
ATOM 651 C C . LYS A 1 87 ? -2.764 -5.372 15.174 1.00 97.62 87 LYS A C 1
ATOM 653 O O . LYS A 1 87 ? -3.319 -5.391 14.075 1.00 97.62 87 LYS A O 1
ATOM 658 N N . GLU A 1 88 ? -3.384 -5.702 16.304 1.00 97.12 88 GLU A N 1
ATOM 659 C CA . GLU A 1 88 ? -4.788 -6.113 16.356 1.00 97.12 88 GLU A CA 1
ATOM 660 C C . GLU A 1 88 ? -5.708 -5.079 15.684 1.00 97.12 88 GLU A C 1
ATOM 662 O O . GLU A 1 88 ? -5.485 -3.871 15.777 1.00 97.12 88 GLU A O 1
ATOM 667 N N . GLY A 1 89 ? -6.704 -5.567 14.941 1.00 96.56 89 GLY A N 1
ATOM 668 C CA . GLY A 1 89 ? -7.662 -4.748 14.199 1.00 96.56 89 GLY A CA 1
ATOM 669 C C . GLY A 1 89 ? -7.133 -4.105 12.912 1.00 96.56 89 GLY A C 1
ATOM 670 O O . GLY A 1 89 ? -7.943 -3.687 12.093 1.00 96.56 89 GLY A O 1
ATOM 671 N N . ILE A 1 90 ? -5.815 -4.038 12.666 1.00 97.56 90 ILE A N 1
ATOM 672 C CA . ILE A 1 90 ? -5.288 -3.444 11.420 1.00 97.56 90 ILE A CA 1
ATOM 673 C C . ILE A 1 90 ? -5.596 -4.323 10.206 1.00 97.56 90 ILE A C 1
ATOM 675 O O . ILE A 1 90 ? -5.985 -3.797 9.165 1.00 97.56 90 ILE A O 1
ATOM 679 N N . ALA A 1 91 ? -5.481 -5.648 10.339 1.00 96.94 91 ALA A N 1
ATOM 680 C CA . ALA A 1 91 ? -5.770 -6.582 9.250 1.00 96.94 91 ALA A CA 1
ATOM 681 C C . ALA A 1 91 ? -7.219 -6.459 8.733 1.00 96.94 91 ALA A C 1
ATOM 683 O O . ALA A 1 91 ? -7.453 -6.549 7.528 1.00 96.94 91 ALA A O 1
ATOM 684 N N . ASP A 1 92 ? -8.175 -6.155 9.617 1.00 97.00 92 ASP A N 1
ATOM 685 C CA . ASP A 1 92 ? -9.588 -5.964 9.263 1.00 97.00 92 ASP A CA 1
ATOM 686 C C . ASP A 1 92 ? -9.835 -4.688 8.445 1.00 97.00 92 ASP A C 1
ATOM 688 O O . ASP A 1 92 ? -10.851 -4.574 7.757 1.00 97.00 92 ASP A O 1
ATOM 692 N N . LYS A 1 93 ? -8.888 -3.740 8.468 1.00 97.69 93 LYS A N 1
ATOM 693 C CA . LYS A 1 93 ? -8.934 -2.497 7.681 1.00 97.69 93 LYS A CA 1
ATOM 694 C C . LYS A 1 93 ? -8.402 -2.663 6.253 1.00 97.69 93 LYS A C 1
ATOM 696 O O . LYS A 1 93 ? -8.236 -1.661 5.551 1.00 97.69 93 LYS A O 1
ATOM 701 N N . ALA A 1 94 ? -8.096 -3.889 5.823 1.00 98.00 94 ALA A N 1
ATOM 702 C CA . ALA A 1 94 ? -7.643 -4.168 4.465 1.00 98.00 94 ALA A CA 1
ATOM 703 C C . ALA A 1 94 ? -8.707 -3.762 3.432 1.00 98.00 94 ALA A C 1
ATOM 705 O O . ALA A 1 94 ? -9.875 -4.152 3.521 1.00 98.00 94 ALA A O 1
ATOM 706 N N . VAL A 1 95 ? -8.298 -3.005 2.416 1.00 97.56 95 VAL A N 1
ATOM 707 C CA . VAL A 1 95 ? -9.195 -2.562 1.345 1.00 97.56 95 VAL A CA 1
ATOM 708 C C . VAL A 1 95 ? -9.522 -3.734 0.431 1.00 97.56 95 VAL A C 1
ATOM 710 O O . VAL A 1 95 ? -8.637 -4.320 -0.190 1.00 97.56 95 VAL A O 1
ATOM 713 N N . LYS A 1 96 ? -10.814 -4.037 0.295 1.00 96.31 96 LYS A N 1
ATOM 714 C CA . LYS A 1 96 ? -11.315 -5.085 -0.600 1.00 96.31 96 LYS A CA 1
ATOM 715 C C . LYS A 1 96 ? -11.635 -4.516 -1.980 1.00 96.31 96 LYS A C 1
ATOM 717 O O . LYS A 1 96 ? -12.222 -3.444 -2.105 1.00 96.31 96 LYS A O 1
ATOM 722 N N . GLY A 1 97 ? -11.238 -5.233 -3.024 1.00 91.75 97 GLY A N 1
ATOM 723 C CA . GLY A 1 97 ? -11.692 -5.008 -4.390 1.00 91.75 97 GLY A CA 1
ATOM 724 C C . GLY A 1 97 ? -13.146 -5.437 -4.590 1.00 91.75 97 GLY A C 1
ATOM 725 O O . GLY A 1 97 ? -13.773 -6.039 -3.717 1.00 91.75 97 GLY A O 1
ATOM 726 N N . LYS A 1 98 ? -13.678 -5.159 -5.784 1.00 89.44 98 LYS A N 1
ATOM 727 C CA . LYS A 1 98 ? -15.038 -5.566 -6.193 1.00 89.44 98 LYS A CA 1
ATOM 728 C C . LYS A 1 98 ? -15.218 -7.090 -6.215 1.00 89.44 98 LYS A C 1
ATOM 730 O O . LYS A 1 98 ? -16.334 -7.575 -6.093 1.00 89.44 98 LYS A O 1
ATOM 735 N N . ASP A 1 99 ? -14.120 -7.829 -6.338 1.00 92.06 99 ASP A N 1
ATOM 736 C CA . ASP A 1 99 ? -14.050 -9.289 -6.265 1.00 92.06 99 ASP A CA 1
ATOM 737 C C . ASP A 1 99 ? -13.907 -9.827 -4.826 1.00 92.06 99 ASP A C 1
ATOM 739 O O . ASP A 1 99 ? -13.746 -11.029 -4.626 1.00 92.06 99 ASP A O 1
ATOM 743 N N . GLY A 1 100 ? -13.946 -8.948 -3.819 1.00 94.19 100 GLY A N 1
ATOM 744 C CA . GLY A 1 100 ? -13.816 -9.290 -2.404 1.00 94.19 100 GLY A CA 1
ATOM 745 C C . GLY A 1 100 ? -12.383 -9.559 -1.939 1.00 94.19 100 GLY A C 1
ATOM 746 O O . GLY A 1 100 ? -12.179 -9.785 -0.744 1.00 94.19 100 GLY A O 1
ATOM 747 N N . LYS A 1 101 ? -11.389 -9.513 -2.835 1.00 95.94 101 LYS A N 1
ATOM 748 C CA . LYS A 1 101 ? -9.981 -9.764 -2.500 1.00 95.94 101 LYS A CA 1
ATOM 749 C C . LYS A 1 101 ? -9.302 -8.505 -1.983 1.00 95.94 101 LYS A C 1
ATOM 751 O O . LYS A 1 101 ? -9.631 -7.397 -2.392 1.00 95.94 101 LYS A O 1
ATOM 756 N N . THR A 1 102 ? -8.336 -8.678 -1.092 1.00 96.94 102 THR A N 1
ATOM 757 C CA . THR A 1 102 ? -7.545 -7.575 -0.527 1.00 96.94 102 THR A CA 1
ATOM 758 C C . THR A 1 102 ? -6.258 -7.333 -1.312 1.00 96.94 102 THR A C 1
ATOM 760 O O . THR A 1 102 ? -5.911 -6.186 -1.590 1.00 96.94 102 THR A O 1
ATOM 763 N N . GLU A 1 103 ? -5.582 -8.412 -1.716 1.00 97.75 103 GLU A N 1
ATOM 764 C CA . GLU A 1 103 ? -4.361 -8.333 -2.515 1.00 97.75 103 GLU A CA 1
ATOM 765 C C . GLU A 1 103 ? -4.668 -8.055 -3.991 1.00 97.75 103 GLU A C 1
ATOM 767 O O . GLU A 1 103 ? -5.557 -8.666 -4.592 1.00 97.75 103 GLU A O 1
ATOM 772 N N . ARG A 1 104 ? -3.871 -7.169 -4.595 1.00 97.69 104 ARG A N 1
ATOM 773 C CA . ARG A 1 104 ? -3.845 -6.914 -6.039 1.00 97.69 104 ARG A CA 1
ATOM 774 C C . ARG A 1 104 ? -2.422 -7.048 -6.552 1.00 97.69 104 ARG A C 1
ATOM 776 O O . ARG A 1 104 ? -1.492 -6.579 -5.903 1.00 97.69 104 ARG A O 1
ATOM 783 N N . LYS A 1 105 ? -2.262 -7.668 -7.718 1.00 96.81 105 LYS A N 1
ATOM 784 C CA . LYS A 1 105 ? -0.950 -7.907 -8.325 1.00 96.81 105 LYS A CA 1
ATOM 785 C C . LYS A 1 105 ? -0.656 -6.917 -9.439 1.00 96.81 105 LYS A C 1
ATOM 787 O O . LYS A 1 105 ? -1.573 -6.503 -10.148 1.00 96.81 105 LYS A O 1
ATOM 792 N N . THR A 1 106 ? 0.614 -6.566 -9.586 1.00 96.06 106 THR A N 1
ATOM 793 C CA . THR A 1 106 ? 1.092 -5.742 -10.693 1.00 96.06 106 THR A CA 1
ATOM 794 C C . THR A 1 106 ? 0.971 -6.467 -12.029 1.00 96.06 106 THR A C 1
ATOM 796 O O . THR A 1 106 ? 1.218 -7.672 -12.138 1.00 96.06 106 THR A O 1
ATOM 799 N N . ASP A 1 107 ? 0.586 -5.724 -13.062 1.00 96.31 107 ASP A N 1
ATOM 800 C CA . ASP A 1 107 ? 0.524 -6.215 -14.435 1.00 96.31 107 ASP A CA 1
ATOM 801 C C . ASP A 1 107 ? 1.913 -6.240 -15.111 1.00 96.31 107 ASP A C 1
ATOM 803 O O . ASP A 1 107 ? 2.948 -6.014 -14.482 1.00 96.31 107 ASP A O 1
ATOM 807 N N . ALA A 1 108 ? 1.948 -6.526 -16.416 1.00 93.31 108 ALA A N 1
ATOM 808 C CA . ALA A 1 108 ? 3.188 -6.569 -17.197 1.00 93.31 108 ALA A CA 1
ATOM 809 C C . ALA A 1 108 ? 3.943 -5.224 -17.259 1.00 93.31 108 ALA A C 1
ATOM 811 O O . ALA A 1 108 ? 5.134 -5.212 -17.558 1.00 93.31 108 ALA A O 1
ATOM 812 N N . ASN A 1 109 ? 3.277 -4.109 -16.951 1.00 91.25 109 ASN A N 1
ATOM 813 C CA . ASN A 1 109 ? 3.862 -2.773 -16.866 1.00 91.25 109 ASN A CA 1
ATOM 814 C C . ASN A 1 109 ? 4.253 -2.407 -15.424 1.00 91.25 109 ASN A C 1
ATOM 816 O O . ASN A 1 109 ? 4.542 -1.244 -15.140 1.00 91.25 109 ASN A O 1
ATOM 820 N N . GLY A 1 110 ? 4.247 -3.373 -14.498 1.00 91.38 110 GLY A N 1
ATOM 821 C CA . GLY A 1 110 ? 4.512 -3.125 -13.085 1.00 91.38 110 GLY A CA 1
ATOM 822 C C . GLY A 1 110 ? 3.411 -2.312 -12.407 1.00 91.38 110 GLY A C 1
ATOM 823 O O . GLY A 1 110 ? 3.637 -1.761 -11.335 1.00 91.38 110 GLY A O 1
ATOM 824 N N . PHE A 1 111 ? 2.234 -2.203 -13.019 1.00 94.25 111 PHE A N 1
ATOM 825 C CA . PHE A 1 111 ? 1.168 -1.315 -12.579 1.00 94.25 111 PHE A CA 1
ATOM 826 C C . PHE A 1 111 ? 0.127 -2.065 -11.751 1.00 94.25 111 PHE A C 1
ATOM 828 O O . PHE A 1 111 ? -0.341 -3.137 -12.136 1.00 94.25 111 PHE A O 1
ATOM 835 N N . VAL A 1 112 ? -0.289 -1.474 -10.632 1.00 96.50 112 VAL A N 1
ATOM 836 C CA . VAL A 1 112 ? -1.481 -1.892 -9.885 1.00 96.50 112 VAL A CA 1
ATOM 837 C C . VAL A 1 112 ? -2.205 -0.671 -9.327 1.00 96.50 112 VAL A C 1
ATOM 839 O O . VAL A 1 112 ? -1.574 0.294 -8.896 1.00 96.50 112 VAL A O 1
ATOM 842 N N . LYS A 1 113 ? -3.542 -0.707 -9.320 1.00 95.69 113 LYS A N 1
ATOM 843 C CA . LYS A 1 113 ? -4.369 0.415 -8.866 1.00 95.69 113 LYS A CA 1
ATOM 844 C C . LYS A 1 113 ? -5.389 0.017 -7.805 1.00 95.69 113 LYS A C 1
ATOM 846 O O . LYS A 1 113 ? -6.107 -0.983 -7.925 1.00 95.69 113 LYS A O 1
ATOM 851 N N . PHE A 1 114 ? -5.475 0.862 -6.786 1.00 96.06 114 PHE A N 1
ATOM 852 C CA . PHE A 1 114 ? -6.488 0.864 -5.744 1.00 96.06 114 PHE A CA 1
ATOM 853 C C . PHE A 1 114 ? -7.440 2.033 -5.975 1.00 96.06 114 PHE A C 1
ATOM 855 O O . PHE A 1 114 ? -7.060 3.173 -5.764 1.00 96.06 114 PHE A O 1
ATOM 862 N N . GLU A 1 115 ? -8.644 1.748 -6.473 1.00 94.19 115 GLU A N 1
ATOM 863 C CA . GLU A 1 115 ? -9.685 2.738 -6.790 1.00 94.19 115 GLU A CA 1
ATOM 864 C C . GLU A 1 115 ? -10.808 2.745 -5.750 1.00 94.19 115 GLU A C 1
ATOM 866 O O . GLU A 1 115 ? -10.905 1.821 -4.938 1.00 94.19 11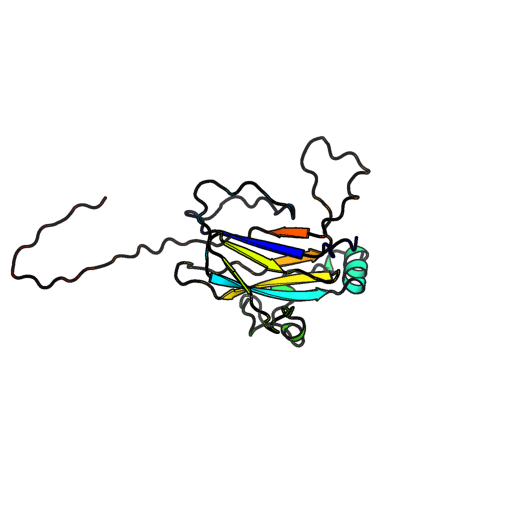5 GLU A O 1
ATOM 871 N N . ASP A 1 116 ? -11.688 3.747 -5.852 1.00 92.31 116 ASP A N 1
ATOM 872 C CA . ASP A 1 116 ? -12.880 3.916 -5.014 1.00 92.31 116 ASP A CA 1
ATOM 873 C C . ASP A 1 116 ? -12.528 4.003 -3.512 1.00 92.31 116 ASP A C 1
ATOM 875 O O . ASP A 1 116 ? -13.246 3.482 -2.655 1.00 92.31 116 ASP A O 1
ATOM 879 N N . LEU A 1 117 ? -11.398 4.644 -3.192 1.00 93.75 117 LEU A N 1
ATOM 880 C CA . LEU A 1 117 ? -10.903 4.777 -1.825 1.00 93.75 117 LEU A CA 1
ATOM 881 C C . LEU A 1 117 ? -11.657 5.864 -1.052 1.00 93.75 117 LEU A C 1
ATOM 883 O O . LEU A 1 117 ? -12.256 6.771 -1.620 1.00 93.75 117 LEU A O 1
ATOM 887 N N . ASN A 1 118 ? -11.645 5.755 0.272 1.00 94.06 118 ASN A N 1
ATOM 888 C CA . ASN A 1 118 ? -12.132 6.820 1.139 1.00 94.06 118 ASN A CA 1
ATOM 889 C C . ASN A 1 118 ? -10.974 7.770 1.457 1.00 94.06 118 ASN A C 1
ATOM 891 O O . ASN A 1 118 ? -9.809 7.381 1.443 1.00 94.06 118 ASN A O 1
ATOM 895 N N . VAL A 1 119 ? -11.291 9.008 1.824 1.00 91.94 119 VAL A N 1
ATOM 896 C CA . VAL A 1 119 ? -10.293 9.908 2.413 1.00 91.94 119 VAL A CA 1
ATOM 897 C C . VAL A 1 119 ? -9.734 9.276 3.694 1.00 91.94 119 VAL A C 1
ATOM 899 O O . VAL A 1 119 ? -10.483 8.750 4.526 1.00 91.94 119 VAL A O 1
ATOM 902 N N . GLY A 1 120 ? -8.412 9.294 3.844 1.00 91.81 120 GLY A N 1
ATOM 903 C CA . GLY A 1 120 ? -7.719 8.669 4.963 1.00 91.81 120 GLY A CA 1
ATOM 904 C C . GLY A 1 120 ? -6.236 8.410 4.710 1.00 91.81 120 GLY A C 1
ATOM 905 O O . GLY A 1 120 ? -5.677 8.774 3.678 1.00 91.81 120 GLY A O 1
ATOM 906 N N . MET A 1 121 ? -5.594 7.763 5.679 1.00 93.06 121 MET A N 1
ATOM 907 C CA . MET A 1 121 ? -4.214 7.288 5.575 1.00 93.06 121 MET A CA 1
ATOM 908 C C . MET A 1 121 ? -4.200 5.782 5.355 1.00 93.06 121 MET A C 1
ATOM 910 O O . MET A 1 121 ? -4.896 5.042 6.052 1.00 93.06 121 MET A O 1
ATOM 914 N N . TYR A 1 122 ? -3.361 5.338 4.432 1.00 96.06 122 TYR A N 1
ATOM 915 C CA . TYR A 1 122 ? -3.234 3.957 4.009 1.00 96.06 122 TYR A CA 1
ATOM 916 C C . TYR A 1 122 ? -1.827 3.433 4.278 1.00 96.06 122 TYR A C 1
ATOM 918 O O . TYR A 1 122 ? -0.847 4.031 3.838 1.00 96.06 122 TYR A O 1
ATOM 926 N N . LEU A 1 123 ? -1.732 2.299 4.970 1.00 96.62 123 LEU A N 1
ATOM 927 C CA . LEU A 1 123 ? -0.517 1.490 5.042 1.00 96.62 123 LEU A CA 1
ATOM 928 C C . LEU A 1 123 ? -0.468 0.579 3.820 1.00 96.62 123 LEU A C 1
ATOM 930 O O . LEU A 1 123 ? -1.415 -0.168 3.586 1.00 96.62 123 LEU A O 1
ATOM 934 N N . VAL A 1 124 ? 0.626 0.627 3.068 1.00 96.25 124 VAL A N 1
ATOM 935 C CA . VAL A 1 124 ? 0.851 -0.191 1.871 1.00 96.25 124 VAL A CA 1
ATOM 936 C C . VAL A 1 124 ? 1.904 -1.250 2.181 1.00 96.25 124 VAL A C 1
ATOM 938 O O . VAL A 1 124 ? 2.994 -0.915 2.644 1.00 96.25 124 VAL A O 1
ATOM 941 N N . ILE A 1 125 ? 1.584 -2.520 1.922 1.00 95.62 125 ILE A N 1
ATOM 942 C CA . ILE A 1 125 ? 2.480 -3.668 2.133 1.00 95.62 125 ILE A CA 1
ATOM 943 C C . ILE A 1 125 ? 2.586 -4.467 0.832 1.00 95.62 125 ILE A C 1
ATOM 945 O O . ILE A 1 125 ? 1.561 -4.807 0.239 1.00 95.62 125 ILE A O 1
ATOM 949 N N . GLU A 1 126 ? 3.810 -4.800 0.414 1.00 94.69 126 GLU A N 1
ATOM 950 C CA . GLU A 1 126 ? 4.056 -5.833 -0.601 1.00 94.69 126 GLU A CA 1
ATOM 951 C C . GLU A 1 126 ? 3.866 -7.209 0.050 1.00 94.69 126 GLU A C 1
ATOM 953 O O . GLU A 1 126 ? 4.686 -7.654 0.850 1.00 94.69 126 GLU A O 1
ATOM 958 N N . THR A 1 127 ? 2.727 -7.844 -0.216 1.00 94.31 127 THR A N 1
ATOM 959 C CA . THR A 1 127 ? 2.307 -9.111 0.401 1.00 94.31 127 THR A CA 1
ATOM 960 C C . THR A 1 127 ? 2.707 -10.341 -0.406 1.00 94.31 127 THR A C 1
ATOM 962 O O . THR A 1 127 ? 2.815 -11.422 0.169 1.00 94.31 127 THR A O 1
ATOM 965 N N . THR A 1 128 ? 2.983 -10.177 -1.702 1.00 92.69 128 THR A N 1
ATOM 966 C CA . THR A 1 128 ? 3.570 -11.218 -2.555 1.00 92.69 128 THR A CA 1
ATOM 967 C C . THR A 1 128 ? 4.774 -10.647 -3.289 1.00 92.69 128 THR A C 1
ATOM 969 O O . THR A 1 128 ? 4.624 -9.763 -4.130 1.00 92.69 128 THR A O 1
ATOM 972 N N . THR A 1 129 ? 5.954 -11.198 -3.020 1.00 86.50 129 THR A N 1
ATOM 973 C CA . THR A 1 129 ? 7.203 -10.815 -3.684 1.00 86.50 129 THR A CA 1
ATOM 974 C C . THR A 1 129 ? 7.570 -11.862 -4.731 1.00 86.50 129 THR A C 1
ATOM 976 O O . THR A 1 129 ? 7.711 -13.030 -4.372 1.00 86.50 129 THR A O 1
ATOM 979 N N . PRO A 1 130 ? 7.702 -11.492 -6.018 1.00 82.12 130 PRO A N 1
ATOM 980 C CA . PRO A 1 130 ? 8.145 -12.420 -7.056 1.00 82.12 130 PRO A CA 1
ATOM 981 C C . PRO A 1 130 ? 9.570 -12.925 -6.793 1.00 82.12 130 PRO A C 1
ATOM 983 O O . PRO A 1 130 ? 10.414 -12.153 -6.342 1.00 82.12 130 PRO A O 1
ATOM 986 N N . ASP A 1 131 ? 9.870 -14.174 -7.165 1.00 74.06 131 ASP A N 1
ATOM 987 C CA . ASP A 1 131 ? 11.175 -14.829 -6.931 1.00 74.06 131 ASP A CA 1
ATOM 988 C C . ASP A 1 131 ? 12.381 -14.059 -7.502 1.00 74.06 131 ASP A C 1
ATOM 990 O O . ASP A 1 131 ? 13.512 -14.220 -7.050 1.00 74.06 131 ASP A O 1
ATOM 994 N N . SER A 1 132 ? 12.153 -13.198 -8.497 1.00 69.19 132 SER A N 1
ATOM 995 C CA . SER A 1 132 ? 13.175 -12.330 -9.091 1.00 69.19 132 SER A CA 1
ATOM 996 C C . SER A 1 132 ? 13.615 -11.168 -8.185 1.00 69.19 132 SER A C 1
ATOM 998 O O . SER A 1 132 ? 14.445 -10.358 -8.596 1.00 69.19 132 SER A O 1
ATOM 1000 N N . VAL A 1 133 ? 13.036 -11.028 -6.990 1.00 68.25 133 VAL A N 1
ATOM 1001 C CA . VAL A 1 133 ? 13.301 -9.950 -6.030 1.00 68.25 133 VAL A CA 1
ATOM 1002 C C . VAL A 1 133 ? 13.926 -10.519 -4.761 1.00 68.25 133 VAL A C 1
ATOM 1004 O O . VAL A 1 133 ? 13.371 -11.410 -4.130 1.00 68.25 133 VAL A O 1
ATOM 1007 N N . VAL A 1 134 ? 15.050 -9.939 -4.332 1.00 66.12 134 VAL A N 1
ATOM 1008 C CA . VAL A 1 134 ? 15.747 -10.379 -3.110 1.00 66.12 134 VAL A CA 1
ATOM 1009 C C . VAL A 1 134 ? 15.140 -9.799 -1.831 1.00 66.12 134 VAL A C 1
ATOM 1011 O O . VAL A 1 134 ? 15.135 -10.466 -0.799 1.00 66.12 134 VAL A O 1
ATOM 1014 N N . LYS A 1 135 ? 14.608 -8.573 -1.881 1.00 73.69 135 LYS A N 1
ATOM 1015 C CA . LYS A 1 135 ? 13.927 -7.947 -0.743 1.00 73.69 135 LYS A CA 1
ATOM 1016 C C . LYS A 1 135 ? 12.632 -7.254 -1.196 1.00 73.69 135 LYS A C 1
ATOM 1018 O O . LYS A 1 135 ? 12.715 -6.431 -2.116 1.00 73.69 135 LYS A O 1
ATOM 1023 N N . PRO A 1 136 ? 11.472 -7.533 -0.560 1.00 79.94 136 PRO A N 1
ATOM 1024 C CA . PRO A 1 136 ? 10.261 -6.733 -0.758 1.00 79.94 136 PRO A CA 1
ATOM 1025 C C . PRO A 1 136 ? 10.523 -5.257 -0.464 1.00 79.94 136 PRO A C 1
ATOM 1027 O O . PRO A 1 136 ? 11.442 -4.917 0.294 1.00 79.94 136 PRO A O 1
ATOM 1030 N N . VAL A 1 137 ? 9.677 -4.374 -0.991 1.00 84.94 137 VAL A N 1
ATOM 1031 C CA . VAL A 1 137 ? 9.679 -2.986 -0.524 1.00 84.94 137 VAL A CA 1
ATOM 1032 C C . VAL A 1 137 ? 9.301 -2.923 0.956 1.00 84.94 137 VAL A C 1
ATOM 1034 O O . VAL A 1 137 ? 8.392 -3.609 1.425 1.00 84.94 137 VAL A O 1
ATOM 1037 N N . ASP A 1 138 ? 9.999 -2.066 1.700 1.00 86.88 138 ASP A N 1
ATOM 1038 C CA . ASP A 1 138 ? 9.598 -1.713 3.056 1.00 86.88 138 ASP A CA 1
ATOM 1039 C C . ASP A 1 138 ? 8.200 -1.051 3.034 1.00 86.88 138 ASP A C 1
ATOM 1041 O O . ASP A 1 138 ? 7.966 -0.154 2.218 1.00 86.88 138 ASP A O 1
ATOM 1045 N N . PRO A 1 139 ? 7.263 -1.446 3.918 1.00 92.00 139 PRO A N 1
ATOM 1046 C CA . PRO A 1 139 ? 5.964 -0.795 4.026 1.00 92.00 139 PRO A CA 1
ATOM 1047 C C . PRO A 1 139 ? 6.044 0.717 4.207 1.00 92.00 139 PRO A C 1
ATOM 1049 O O . PRO A 1 139 ? 6.946 1.242 4.862 1.00 92.00 139 PRO A O 1
ATOM 1052 N N . PHE A 1 140 ? 5.057 1.415 3.654 1.00 90.69 140 PHE A N 1
ATOM 1053 C CA . PHE A 1 140 ? 5.005 2.875 3.643 1.00 90.69 140 PHE A CA 1
ATOM 1054 C C . PHE A 1 140 ? 3.573 3.390 3.808 1.00 90.69 140 PHE A C 1
ATOM 1056 O O . PHE A 1 140 ? 2.604 2.640 3.672 1.00 90.69 140 PHE A O 1
ATOM 1063 N N . LEU A 1 141 ? 3.450 4.679 4.132 1.00 90.94 141 LEU A N 1
ATOM 1064 C CA . LEU A 1 141 ? 2.171 5.356 4.331 1.00 90.94 141 LEU A CA 1
ATOM 1065 C C . LEU A 1 141 ? 1.848 6.266 3.146 1.00 90.94 141 LEU A C 1
ATOM 1067 O O . LEU A 1 141 ? 2.723 6.959 2.631 1.00 90.94 141 LEU A O 1
ATOM 1071 N N . VAL A 1 142 ? 0.577 6.287 2.753 1.00 91.06 142 VAL A N 1
ATOM 1072 C CA . VAL A 1 142 ? 0.028 7.182 1.729 1.00 91.06 142 VAL A CA 1
ATOM 1073 C C . VAL A 1 142 ? -1.227 7.845 2.282 1.00 91.06 142 VAL A C 1
ATOM 1075 O O . VAL A 1 142 ? -2.119 7.150 2.762 1.00 91.06 142 VAL A O 1
ATOM 1078 N N . SER A 1 143 ? -1.325 9.171 2.225 1.00 88.44 143 SER A N 1
ATOM 1079 C CA . SER A 1 143 ? -2.568 9.885 2.529 1.00 88.44 143 SER A CA 1
ATOM 1080 C C . SER A 1 143 ? -3.359 10.176 1.256 1.00 88.44 143 SER A C 1
ATOM 1082 O O . SER A 1 143 ? -2.789 10.533 0.227 1.00 88.44 143 SER A O 1
ATOM 1084 N N . ILE A 1 144 ? -4.681 10.024 1.341 1.00 88.12 144 ILE A N 1
ATOM 1085 C CA . ILE A 1 144 ? -5.638 10.516 0.352 1.00 88.12 144 ILE A CA 1
ATOM 1086 C C . ILE A 1 144 ? -6.570 11.513 1.053 1.00 88.12 144 ILE A C 1
ATOM 1088 O O . ILE A 1 144 ? -7.295 11.105 1.961 1.00 88.12 144 ILE A O 1
ATOM 1092 N N . PRO A 1 145 ? -6.596 12.786 0.632 1.00 83.00 145 PRO A N 1
ATOM 1093 C CA . PRO A 1 145 ? -5.633 13.376 -0.287 1.00 83.00 145 PRO A CA 1
ATOM 1094 C C . PRO A 1 145 ? -4.256 13.582 0.373 1.00 83.00 145 PRO A C 1
ATOM 1096 O O . PRO A 1 145 ? -4.128 13.565 1.600 1.00 83.00 145 PRO A O 1
ATOM 1099 N N . MET A 1 146 ? -3.238 13.853 -0.439 1.00 75.56 146 MET A N 1
ATOM 1100 C CA . MET A 1 146 ? -1.984 14.464 0.018 1.00 75.56 146 MET A CA 1
ATOM 1101 C C . MET A 1 146 ? -1.805 15.855 -0.584 1.00 75.56 146 MET A C 1
ATOM 1103 O O . MET A 1 146 ? -2.352 16.153 -1.646 1.00 75.56 146 MET A O 1
ATOM 1107 N N . THR A 1 147 ? -1.065 16.728 0.093 1.00 67.94 147 THR A N 1
ATOM 1108 C CA . THR A 1 147 ? -0.731 18.044 -0.455 1.00 67.94 147 THR A CA 1
ATOM 1109 C C . THR A 1 147 ? 0.273 17.889 -1.593 1.00 67.94 147 THR A C 1
ATOM 1111 O O . THR A 1 147 ? 1.247 17.142 -1.487 1.00 67.94 147 THR A O 1
ATOM 1114 N N . ARG A 1 148 ? 0.044 18.595 -2.703 1.00 66.25 148 ARG A N 1
ATOM 1115 C CA . ARG A 1 148 ? 0.995 18.646 -3.814 1.00 66.25 148 ARG A CA 1
ATOM 1116 C C . ARG A 1 148 ? 2.307 19.274 -3.337 1.00 66.25 148 ARG A C 1
ATOM 1118 O O . ARG A 1 148 ? 2.315 20.395 -2.829 1.00 66.25 148 ARG A O 1
ATOM 1125 N N . VAL A 1 149 ? 3.420 18.578 -3.559 1.00 56.47 149 VAL A N 1
ATOM 1126 C CA . VAL A 1 149 ? 4.764 19.118 -3.324 1.00 56.47 149 VAL A CA 1
ATOM 1127 C C . VAL A 1 149 ? 5.167 19.960 -4.537 1.00 56.47 149 VAL A C 1
ATOM 1129 O O . VAL A 1 149 ? 5.401 19.415 -5.611 1.00 56.47 149 VAL A O 1
ATOM 1132 N N . GLN A 1 150 ? 5.256 21.284 -4.393 1.00 55.31 150 GLN A N 1
ATOM 1133 C CA . GLN A 1 150 ? 5.889 22.128 -5.413 1.00 55.31 150 GLN A CA 1
ATOM 1134 C C . GLN A 1 150 ? 7.410 22.159 -5.186 1.00 55.31 150 GLN A C 1
ATOM 1136 O O . GLN A 1 150 ? 7.864 22.412 -4.071 1.00 55.31 150 GLN A O 1
ATOM 1141 N N . VAL A 1 151 ? 8.201 21.903 -6.233 1.00 48.81 151 VAL A N 1
ATOM 1142 C CA . VAL A 1 151 ? 9.675 21.972 -6.211 1.00 48.81 151 VAL A CA 1
ATOM 1143 C C . VAL A 1 151 ? 10.171 23.155 -7.062 1.00 48.81 151 VAL A C 1
ATOM 1145 O O . VAL A 1 151 ? 9.743 23.301 -8.203 1.00 48.81 151 VAL A O 1
ATOM 1148 N N . GLY A 1 152 ? 11.073 23.995 -6.526 1.00 49.31 152 GLY A N 1
ATOM 1149 C CA . GLY A 1 152 ? 11.731 25.115 -7.239 1.00 49.31 152 GLY A CA 1
ATOM 1150 C C . GLY A 1 152 ? 11.418 26.531 -6.709 1.00 49.31 152 GLY A C 1
ATOM 1151 O O . GLY A 1 152 ? 10.650 26.690 -5.764 1.00 49.31 152 GLY A O 1
ATOM 1152 N N . GLU A 1 153 ? 11.997 27.572 -7.336 1.00 43.59 153 GLU A N 1
ATOM 1153 C CA . GLU A 1 153 ? 11.844 29.015 -6.999 1.00 43.59 153 GLU A CA 1
ATOM 1154 C C . GLU A 1 153 ? 10.389 29.545 -7.059 1.00 43.59 153 GLU A C 1
ATOM 1156 O O . GLU A 1 153 ? 10.127 30.701 -6.736 1.00 43.59 153 GLU A O 1
ATOM 1161 N N . GLN A 1 154 ? 9.425 28.706 -7.451 1.00 45.38 154 GLN A N 1
ATOM 1162 C CA . GLN A 1 154 ? 8.001 29.040 -7.545 1.00 45.38 154 GLN A CA 1
ATOM 1163 C C . GLN A 1 154 ? 7.194 28.797 -6.260 1.00 45.38 154 GLN A C 1
ATOM 1165 O O . GLN A 1 154 ? 5.996 29.077 -6.251 1.00 45.38 154 GLN A O 1
ATOM 1170 N N . ALA A 1 155 ? 7.820 28.350 -5.166 1.00 49.25 155 ALA A N 1
ATOM 1171 C CA . ALA A 1 155 ? 7.166 28.238 -3.861 1.00 49.25 155 ALA A CA 1
ATOM 1172 C C . ALA A 1 155 ? 6.883 29.631 -3.256 1.00 49.25 155 ALA A C 1
ATOM 1174 O O . ALA A 1 155 ? 7.543 30.087 -2.324 1.00 49.25 155 ALA A O 1
ATOM 1175 N N . THR A 1 156 ? 5.899 30.338 -3.811 1.00 47.19 156 THR A N 1
ATOM 1176 C CA . THR A 1 156 ? 5.352 31.570 -3.235 1.00 47.19 156 THR A CA 1
ATOM 1177 C C . THR A 1 156 ? 4.261 31.213 -2.226 1.00 47.19 156 THR A C 1
ATOM 1179 O O . THR A 1 156 ? 3.486 30.275 -2.428 1.00 47.19 156 THR A O 1
ATOM 1182 N N . GLY A 1 157 ? 4.251 31.932 -1.101 1.00 48.97 157 GLY A N 1
ATOM 1183 C CA . GLY A 1 157 ? 3.656 31.551 0.189 1.00 48.97 157 GLY A CA 1
ATOM 1184 C C . GLY A 1 157 ? 2.134 31.403 0.286 1.00 48.97 157 GLY A C 1
ATOM 1185 O O . GLY A 1 157 ? 1.599 31.569 1.373 1.00 48.97 157 GLY A O 1
ATOM 1186 N N . ASP A 1 158 ? 1.436 31.061 -0.797 1.00 51.53 158 ASP A N 1
ATOM 1187 C CA . ASP A 1 158 ? -0.017 30.850 -0.798 1.00 51.53 158 ASP A CA 1
ATOM 1188 C C . ASP A 1 158 ? -0.513 29.670 -1.661 1.00 51.53 158 ASP A C 1
ATOM 1190 O O . ASP A 1 158 ? -1.728 29.461 -1.769 1.00 51.53 158 ASP A O 1
ATOM 1194 N N . GLN A 1 159 ? 0.392 28.869 -2.246 1.00 46.12 159 GLN A N 1
ATOM 1195 C CA . GLN A 1 159 ? 0.059 27.824 -3.234 1.00 46.12 159 GLN A CA 1
ATOM 1196 C C . GLN A 1 159 ? 0.170 26.363 -2.748 1.00 46.12 159 GLN A C 1
ATOM 1198 O O . GLN A 1 159 ? 0.029 25.438 -3.543 1.00 46.12 159 GLN A O 1
ATOM 1203 N N . LEU A 1 160 ? 0.275 26.116 -1.437 1.00 50.12 160 LEU A N 1
ATOM 1204 C CA . LEU A 1 160 ? 0.157 24.774 -0.821 1.00 50.12 160 LEU A CA 1
ATOM 1205 C C . LEU A 1 160 ? -1.276 24.173 -0.877 1.00 50.12 160 LEU A C 1
ATOM 1207 O O . LEU A 1 160 ? -1.617 23.298 -0.087 1.00 50.12 160 LEU A O 1
ATOM 1211 N N . LYS A 1 161 ? -2.155 24.659 -1.765 1.00 54.22 161 LYS A N 1
ATOM 1212 C CA . LYS A 1 161 ? -3.617 24.437 -1.713 1.00 54.22 161 LYS A CA 1
ATOM 1213 C C . LYS A 1 161 ? -4.138 23.349 -2.655 1.00 54.22 161 LYS A C 1
ATOM 1215 O O . LYS A 1 161 ? -5.344 23.106 -2.687 1.00 54.22 161 LYS A O 1
ATOM 1220 N N . GLU A 1 162 ? -3.270 22.697 -3.425 1.00 66.19 162 GLU A N 1
ATOM 1221 C CA . GLU A 1 162 ? -3.696 21.611 -4.307 1.00 66.19 162 GLU A CA 1
ATOM 1222 C C . GLU A 1 162 ? -3.588 20.252 -3.616 1.00 66.19 162 GLU A C 1
ATOM 1224 O O . GLU A 1 162 ? -2.517 19.823 -3.189 1.00 66.19 162 GLU A O 1
ATOM 1229 N N . TRP A 1 163 ? -4.731 19.579 -3.528 1.00 78.06 163 TRP A N 1
ATOM 1230 C CA . TRP A 1 163 ? -4.880 18.251 -2.951 1.00 78.06 163 TRP A CA 1
ATOM 1231 C C . TRP A 1 163 ? -4.862 17.191 -4.055 1.00 78.06 163 TRP A C 1
ATOM 1233 O O . TRP A 1 163 ? -5.665 17.242 -4.991 1.00 78.06 163 TRP A O 1
ATOM 1243 N N . LEU A 1 164 ? -3.963 16.218 -3.930 1.00 78.69 164 LEU A N 1
ATOM 1244 C CA . LEU A 1 164 ? -3.871 15.043 -4.788 1.00 78.69 164 LEU A CA 1
ATOM 1245 C C . LEU A 1 164 ? -4.733 13.928 -4.201 1.00 78.69 164 LEU A C 1
ATOM 1247 O O . LEU A 1 164 ? -4.409 13.385 -3.148 1.00 78.69 164 LEU A O 1
ATOM 1251 N N . TYR A 1 165 ? -5.826 13.599 -4.884 1.00 87.81 165 TYR A N 1
ATOM 1252 C CA . TYR A 1 165 ? -6.698 12.478 -4.518 1.00 87.81 165 TYR A CA 1
ATOM 1253 C C . TYR A 1 165 ? -6.364 11.198 -5.309 1.00 87.81 165 TYR A C 1
ATOM 1255 O O . TYR A 1 165 ? -6.552 10.089 -4.811 1.00 87.81 165 TYR A O 1
ATOM 1263 N N . ASP A 1 166 ? -5.793 11.362 -6.506 1.00 88.44 166 ASP A N 1
ATOM 1264 C CA . ASP A 1 166 ? -5.207 10.294 -7.313 1.00 88.44 166 ASP A CA 1
ATOM 1265 C C . ASP A 1 166 ? -3.695 10.284 -7.077 1.00 88.44 166 ASP A C 1
ATOM 1267 O O . ASP A 1 166 ? -2.949 11.036 -7.705 1.00 88.44 166 ASP A O 1
ATOM 1271 N N . VAL A 1 167 ? -3.248 9.462 -6.132 1.00 87.06 167 VAL A N 1
ATOM 1272 C CA . VAL A 1 167 ? -1.849 9.403 -5.710 1.00 87.06 167 VAL A CA 1
ATOM 1273 C C . VAL A 1 167 ? -1.113 8.315 -6.481 1.00 87.06 167 VAL A C 1
ATOM 1275 O O . VAL A 1 167 ? -1.551 7.166 -6.532 1.00 87.06 167 VAL A O 1
ATOM 1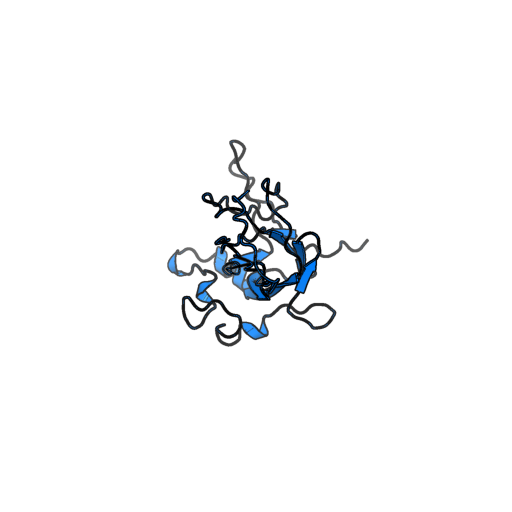278 N N . VAL A 1 168 ? 0.038 8.650 -7.057 1.00 87.25 168 VAL A N 1
ATOM 1279 C CA . VAL A 1 168 ? 0.933 7.708 -7.740 1.00 87.25 168 VAL A CA 1
ATOM 1280 C C . VAL A 1 168 ? 2.203 7.511 -6.912 1.00 87.25 168 VAL A C 1
ATOM 1282 O O . VAL A 1 168 ? 2.816 8.474 -6.456 1.00 87.25 168 VAL A O 1
ATOM 1285 N N . VAL A 1 169 ? 2.613 6.256 -6.716 1.00 87.50 169 VAL A N 1
ATOM 1286 C CA . VAL A 1 169 ? 3.796 5.890 -5.925 1.00 87.50 169 VAL A CA 1
ATOM 1287 C C . VAL A 1 169 ? 4.703 4.907 -6.664 1.00 87.50 169 VAL A C 1
ATOM 1289 O O . VAL A 1 169 ? 4.245 4.051 -7.423 1.00 87.50 169 VAL A O 1
ATOM 1292 N N . TYR A 1 170 ? 6.005 5.014 -6.392 1.00 85.31 170 TYR A N 1
ATOM 1293 C CA . TYR A 1 170 ? 7.067 4.209 -7.003 1.00 85.31 170 TYR A CA 1
ATOM 1294 C C . TYR A 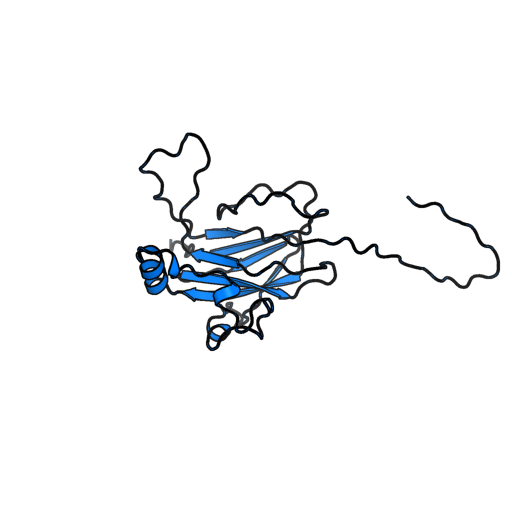1 170 ? 7.924 3.535 -5.913 1.00 85.31 170 TYR A C 1
ATOM 1296 O O . TYR A 1 170 ? 9.023 4.006 -5.609 1.00 85.31 170 TYR A O 1
ATOM 1304 N N . PRO A 1 171 ? 7.418 2.470 -5.259 1.00 81.81 171 PRO A N 1
ATOM 1305 C CA . PRO A 1 171 ? 8.124 1.786 -4.180 1.00 81.81 171 PRO A CA 1
ATOM 1306 C C . PRO A 1 171 ? 9.448 1.165 -4.646 1.00 81.81 171 PRO A C 1
ATOM 1308 O O . PRO A 1 171 ? 9.489 0.333 -5.562 1.00 81.81 171 PRO A O 1
ATOM 1311 N N . LYS A 1 172 ? 10.536 1.544 -3.970 1.00 69.88 172 LYS A N 1
ATOM 1312 C CA . LYS A 1 172 ? 11.896 1.076 -4.259 1.00 69.88 172 LYS A CA 1
ATOM 1313 C C . LYS A 1 172 ? 12.148 -0.304 -3.638 1.00 69.88 172 LYS A C 1
ATOM 1315 O O . LYS A 1 172 ? 11.913 -0.480 -2.449 1.00 69.88 172 LYS A O 1
ATOM 1320 N N . ASN A 1 173 ? 12.682 -1.246 -4.421 1.00 60.78 173 ASN A N 1
ATOM 1321 C CA . ASN A 1 173 ? 13.272 -2.485 -3.885 1.00 60.78 173 ASN A CA 1
ATOM 1322 C C . ASN A 1 173 ? 14.789 -2.330 -3.778 1.00 60.78 173 ASN A C 1
ATOM 1324 O O . ASN A 1 173 ? 15.391 -1.652 -4.611 1.00 60.78 173 ASN A O 1
ATOM 1328 N N . SER A 1 174 ? 15.401 -3.001 -2.800 1.00 49.16 174 SER A N 1
ATOM 1329 C CA . SER A 1 174 ? 16.845 -3.249 -2.814 1.00 49.16 174 SER A CA 1
ATOM 1330 C C . SER A 1 174 ? 17.095 -4.552 -3.573 1.00 49.16 174 SER A C 1
ATOM 1332 O O . SER A 1 174 ? 16.615 -5.619 -3.185 1.00 49.16 174 SER A O 1
ATOM 1334 N N . SER A 1 175 ? 17.786 -4.459 -4.706 1.00 43.91 175 SER A N 1
ATOM 1335 C CA . SER A 1 175 ? 18.287 -5.607 -5.452 1.00 43.91 175 SER A CA 1
ATOM 1336 C C . SER A 1 175 ? 19.710 -5.904 -4.981 1.00 43.91 175 SER A C 1
ATOM 1338 O O . SER A 1 175 ? 20.661 -5.271 -5.441 1.00 43.91 175 SER A O 1
ATOM 1340 N N . ALA A 1 176 ? 19.899 -6.885 -4.103 1.00 36.91 176 ALA A N 1
ATOM 1341 C CA . ALA A 1 176 ? 21.186 -7.566 -4.102 1.00 36.91 176 ALA A CA 1
ATOM 1342 C C . ALA A 1 176 ? 21.196 -8.451 -5.356 1.00 36.91 176 ALA A C 1
ATOM 1344 O O . ALA A 1 176 ? 20.361 -9.345 -5.478 1.00 36.91 176 ALA A O 1
ATOM 1345 N N . LYS A 1 177 ? 22.080 -8.194 -6.326 1.00 40.31 177 LYS A N 1
ATOM 1346 C CA . LYS A 1 177 ? 22.376 -9.195 -7.358 1.00 40.31 177 LYS A CA 1
ATOM 1347 C C . LYS A 1 177 ? 22.982 -10.396 -6.631 1.00 40.31 177 LYS A C 1
ATOM 1349 O O . LYS A 1 177 ? 24.149 -10.367 -6.265 1.00 40.31 177 LYS A O 1
ATOM 1354 N N . GLY A 1 178 ? 22.182 -11.422 -6.361 1.00 33.88 178 GLY A N 1
ATOM 1355 C CA . GLY A 1 178 ? 22.739 -12.750 -6.161 1.00 33.88 178 GLY A CA 1
ATOM 1356 C C . GLY A 1 178 ? 23.208 -13.216 -7.529 1.00 33.88 178 GLY A C 1
ATOM 1357 O O . GLY A 1 178 ? 22.377 -13.370 -8.423 1.00 33.88 178 GLY A O 1
ATOM 1358 N N . ASP A 1 179 ? 24.514 -13.379 -7.721 1.00 33.97 179 ASP A N 1
ATOM 1359 C CA . ASP A 1 179 ? 25.032 -14.023 -8.923 1.00 33.97 179 ASP A CA 1
ATOM 1360 C C . ASP A 1 179 ? 24.412 -15.424 -9.011 1.00 33.97 179 ASP A C 1
ATOM 1362 O O . ASP A 1 179 ? 24.709 -16.316 -8.212 1.00 33.97 179 ASP A O 1
ATOM 1366 N N . ILE A 1 180 ? 23.486 -15.620 -9.952 1.00 36.38 180 ILE A N 1
ATOM 1367 C CA . ILE A 1 180 ? 22.961 -16.949 -10.254 1.00 36.38 180 ILE A CA 1
ATOM 1368 C C . ILE A 1 180 ? 24.036 -17.663 -11.069 1.00 36.38 180 ILE A C 1
ATOM 1370 O O . ILE A 1 180 ? 24.093 -17.544 -12.292 1.00 36.38 180 ILE A O 1
ATOM 1374 N N . THR A 1 181 ? 24.879 -18.447 -10.401 1.00 30.92 181 THR A N 1
ATOM 1375 C CA . THR A 1 181 ? 25.748 -19.407 -11.087 1.00 30.92 181 THR A CA 1
ATOM 1376 C C . THR A 1 181 ? 24.928 -20.642 -11.453 1.00 30.92 181 THR A C 1
ATOM 1378 O O . THR A 1 181 ? 24.771 -21.576 -10.664 1.00 30.92 181 THR A O 1
ATOM 1381 N N . LEU A 1 182 ? 24.396 -20.673 -12.674 1.00 29.94 182 LEU A N 1
ATOM 1382 C CA . LEU A 1 182 ? 23.853 -21.891 -13.276 1.00 29.94 182 LEU A CA 1
ATOM 1383 C C . LEU A 1 182 ? 25.006 -22.842 -13.633 1.00 29.94 182 LEU A C 1
ATOM 1385 O O . LEU A 1 182 ? 25.558 -22.787 -14.730 1.00 29.94 182 LEU A O 1
ATOM 1389 N N . VAL A 1 183 ? 25.363 -23.760 -12.731 1.00 31.45 183 VAL A N 1
ATOM 1390 C CA . VAL A 1 183 ? 26.279 -24.860 -13.075 1.00 31.45 183 VAL A CA 1
ATOM 1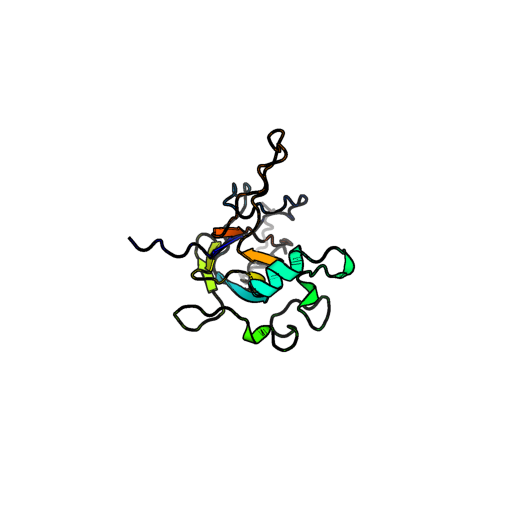391 C C . VAL A 1 183 ? 25.497 -25.928 -13.837 1.00 31.45 183 VAL A C 1
ATOM 1393 O O . VAL A 1 183 ? 24.888 -26.827 -13.252 1.00 31.45 183 VAL A O 1
ATOM 1396 N N . LYS A 1 184 ? 25.519 -25.860 -15.169 1.00 30.94 184 LYS A N 1
ATOM 1397 C CA . LYS A 1 184 ? 25.023 -26.947 -16.020 1.00 30.94 184 LYS A CA 1
ATOM 1398 C C . LYS A 1 184 ? 25.996 -28.127 -15.939 1.00 30.94 184 LYS A C 1
ATOM 1400 O O . LYS A 1 184 ? 26.949 -28.201 -16.707 1.00 30.94 184 LYS A O 1
ATOM 1405 N N . LYS A 1 185 ? 25.759 -29.084 -15.035 1.00 31.78 185 LYS A N 1
ATOM 1406 C CA . LYS A 1 185 ? 26.464 -30.378 -15.071 1.00 31.78 185 LYS A CA 1
ATOM 1407 C C . LYS A 1 185 ? 25.893 -31.245 -16.192 1.00 31.78 185 LYS A C 1
ATOM 1409 O O . LYS A 1 185 ? 25.014 -32.073 -15.973 1.00 31.78 185 LYS A O 1
ATOM 1414 N N . GLY A 1 186 ? 26.390 -31.033 -17.407 1.00 26.73 186 GLY A N 1
ATOM 1415 C CA . GLY A 1 186 ? 26.283 -32.023 -18.473 1.00 26.73 186 GLY A CA 1
ATOM 1416 C C . GLY A 1 186 ? 27.266 -33.156 -18.195 1.00 26.73 186 GLY A C 1
ATOM 1417 O O . GLY A 1 186 ? 28.459 -32.909 -18.049 1.00 26.73 186 GLY A O 1
ATOM 1418 N N . LYS A 1 187 ? 26.781 -34.395 -18.095 1.00 35.41 187 LYS A N 1
ATOM 1419 C CA . LYS A 1 187 ? 27.651 -35.569 -18.170 1.00 35.41 187 LYS A CA 1
ATOM 1420 C C . LYS A 1 187 ? 27.808 -35.900 -19.651 1.00 35.41 187 LYS A C 1
ATOM 1422 O O . LYS A 1 187 ? 26.897 -36.467 -20.246 1.00 35.41 187 LYS A O 1
ATOM 1427 N N . THR A 1 188 ? 28.936 -35.505 -20.227 1.00 34.94 188 THR A N 1
ATOM 1428 C CA . THR A 1 188 ? 29.328 -35.889 -21.585 1.00 34.94 188 THR A CA 1
ATOM 1429 C C . THR A 1 188 ? 30.759 -36.397 -21.516 1.00 34.94 188 THR A C 1
ATOM 1431 O O . THR A 1 188 ? 31.608 -35.765 -20.888 1.00 34.94 188 THR A O 1
ATOM 1434 N N . ASP A 1 189 ? 30.999 -37.570 -22.090 1.00 40.88 189 ASP A N 1
ATOM 1435 C CA . ASP A 1 189 ? 32.257 -38.302 -21.994 1.00 40.88 189 ASP A CA 1
ATOM 1436 C C . ASP A 1 189 ? 33.458 -37.469 -22.476 1.00 40.88 189 ASP A C 1
ATOM 1438 O O . ASP A 1 189 ? 33.650 -37.246 -23.669 1.00 40.88 189 ASP A O 1
ATOM 1442 N N . GLY A 1 190 ? 34.273 -37.028 -21.512 1.00 46.34 190 GLY A N 1
ATOM 1443 C CA . GLY A 1 190 ? 35.700 -36.753 -21.665 1.00 46.34 190 GLY A CA 1
ATOM 1444 C C . GLY A 1 190 ? 36.112 -35.709 -22.703 1.00 46.34 190 GLY A C 1
ATOM 1445 O O . GLY A 1 190 ? 36.717 -36.083 -23.707 1.00 46.34 190 GLY A O 1
ATOM 1446 N N . LYS A 1 191 ? 35.896 -34.417 -22.408 1.00 37.78 191 LYS A N 1
ATOM 1447 C CA . LYS A 1 191 ? 36.783 -33.297 -22.798 1.00 37.78 191 LYS A CA 1
ATOM 1448 C C . LYS A 1 191 ? 36.377 -32.008 -22.073 1.00 37.78 191 LYS A C 1
ATOM 1450 O O . LYS A 1 191 ? 35.305 -31.464 -22.323 1.00 37.78 191 LYS A O 1
ATOM 1455 N N . GLU A 1 192 ? 37.233 -31.558 -21.159 1.00 34.88 192 GLU A N 1
ATOM 1456 C CA . GLU A 1 192 ? 37.159 -30.240 -20.526 1.00 34.88 192 GLU A CA 1
ATOM 1457 C C . GLU A 1 192 ? 37.538 -29.172 -21.554 1.00 34.88 192 GLU A C 1
ATOM 1459 O O . GLU A 1 192 ? 38.623 -29.231 -22.121 1.00 34.88 192 GLU A O 1
ATOM 1464 N N . ASN A 1 193 ? 36.655 -28.202 -21.779 1.00 36.19 193 ASN A N 1
ATOM 1465 C CA . ASN A 1 193 ? 37.036 -26.911 -22.337 1.00 36.19 193 ASN A CA 1
ATOM 1466 C C . ASN A 1 193 ? 36.600 -25.846 -21.327 1.00 36.19 193 ASN A C 1
ATOM 1468 O O . ASN A 1 193 ? 35.409 -25.736 -21.022 1.00 36.19 193 ASN A O 1
ATOM 1472 N N . GLU A 1 194 ? 37.572 -25.100 -20.805 1.00 36.78 194 GLU A N 1
ATOM 1473 C CA . GLU A 1 194 ? 37.349 -23.848 -20.084 1.00 36.78 194 GLU A CA 1
ATOM 1474 C C . GLU A 1 194 ? 36.668 -22.847 -21.025 1.00 36.78 194 GLU A C 1
ATOM 1476 O O . GLU A 1 194 ? 37.049 -22.720 -22.190 1.00 36.78 194 GLU A O 1
ATOM 1481 N N . ILE A 1 195 ? 35.645 -22.148 -20.537 1.00 43.19 195 ILE A N 1
ATOM 1482 C CA . ILE A 1 195 ? 35.052 -21.012 -21.244 1.00 43.19 195 ILE A CA 1
ATOM 1483 C C . ILE A 1 195 ? 35.232 -19.791 -20.345 1.00 43.19 195 ILE A C 1
ATOM 1485 O O . ILE A 1 195 ? 34.756 -19.782 -19.210 1.00 43.19 195 ILE A O 1
ATOM 1489 N N . GLU A 1 196 ? 35.952 -18.796 -20.867 1.00 34.38 196 GLU A N 1
ATOM 1490 C CA . GLU A 1 196 ? 36.102 -17.458 -20.294 1.00 34.38 196 GLU A CA 1
ATOM 1491 C C . GLU A 1 196 ? 34.748 -16.735 -20.235 1.00 34.38 196 GLU A C 1
ATOM 1493 O O . GLU A 1 196 ? 33.947 -16.797 -21.170 1.00 34.38 196 GLU A O 1
ATOM 1498 N N . ASN A 1 197 ? 34.506 -16.042 -19.120 1.00 31.50 197 ASN A N 1
ATOM 1499 C CA . ASN A 1 197 ? 33.299 -15.257 -18.874 1.00 31.50 197 ASN A CA 1
ATOM 1500 C C . ASN A 1 197 ? 33.166 -14.076 -19.856 1.00 31.50 197 ASN A C 1
ATOM 1502 O O . ASN A 1 197 ? 34.104 -13.291 -20.006 1.00 31.50 197 ASN A O 1
ATOM 1506 N N . LEU A 1 198 ? 31.962 -13.886 -20.404 1.00 33.66 198 LEU A N 1
ATOM 1507 C CA . LEU A 1 198 ? 31.417 -12.575 -20.780 1.00 33.66 198 LEU A CA 1
ATOM 1508 C C . LEU A 1 198 ? 30.098 -12.362 -20.038 1.00 33.66 198 LEU A C 1
ATOM 1510 O O . LEU A 1 198 ? 29.269 -13.302 -20.057 1.00 33.66 198 LEU A O 1
#

pLDDT: mean 74.63, std 21.81, range [26.73, 98.38]